Protein AF-A0A7V1QA90-F1 (afdb_monomer_lite)

Sequence (237 aa):
MRSNVFVWLMAIGILGGLVLPDLVFTQGAGRVYNPRLRRTYPTVNQALAESRNGDTLLIIGRVEGAVDLSLAPGGITLLGKANGGIPAVVSVEACPGSQAVIDARGRQGRVQIIGLNVEVPSGCYGILSGDNGRPLTVRNCRFVGRDRSALFSGIALVNEFGGPFLIQGNQVTNQLVSAAILIDGRNASSLQVIVRGNRVGSDVTAGIIVSDIPSGSSVVIERNVLEGGDLGRGAIG

Foldseek 3Di:
DPDDPVVVVVVCVVVVVPPPPPPPPPPPVAQKAWPVVRDGDLAQLVVQLVDAAQTEIEGEAEHEDAAEQLSHQAHYEYEWDYDPNHTREQEYDAQDPCQESYECQNHNAAYEYERYEYAAAASGEPYEHEPHQHEYAYELYEYEHNDLQHAYEYYEYALYAHYDYEAYQYEYDSHEDDENYEAHNQDQHAYHYEHENYEYDQRYPAYYEHYNGHPPHDYHYDHYHQPHYPPPHSDHD

Secondary structure (DSSP, 8-state):
---SHHHHHHHHHHHHSSS---------S-SEEETTTTEEESSHHHHHHT--TT-EEEEESEEES-EEGGGSSS-EEEEEE-BTTB--EEE-SS--TTSEEEE-TT-SS-EEEES-EEEE-TTEEEEEEES--S-EEEES-EEEESSTT--EEEEEEES--EEEEEEES-EEES--SS-SEEEE--SSS-EEEEEES-EE-TT-S-SEEEESPPTT-EEEEES-EE---TTT--SB-

pLDDT: mean 84.52, std 18.72, range [35.97, 98.81]

Radius of gyration: 21.16 Å; chains: 1; bounding box: 46×64×66 Å

Structure (mmCIF, N/CA/C/O backbone):
data_AF-A0A7V1QA90-F1
#
_entry.id   AF-A0A7V1QA90-F1
#
loop_
_atom_site.group_PDB
_atom_site.id
_atom_site.type_symbol
_atom_site.label_atom_id
_atom_site.label_alt_id
_atom_site.label_comp_id
_atom_site.label_asym_id
_atom_site.label_entity_id
_atom_site.label_seq_id
_atom_site.pdbx_PDB_ins_code
_atom_site.Cartn_x
_atom_site.Cartn_y
_atom_site.Cartn_z
_atom_site.occupancy
_atom_site.B_iso_or_equiv
_atom_site.auth_seq_id
_atom_site.auth_comp_id
_atom_site.auth_asym_id
_atom_site.auth_atom_id
_atom_site.pdbx_PDB_model_num
ATOM 1 N N . MET A 1 1 ? -20.464 -50.971 41.389 1.00 46.44 1 MET A N 1
ATOM 2 C CA . MET A 1 1 ? -21.096 -50.054 40.411 1.00 46.44 1 MET A CA 1
ATOM 3 C C . MET A 1 1 ? -20.907 -48.599 40.854 1.00 46.44 1 MET A C 1
ATOM 5 O O . MET A 1 1 ? -21.810 -47.998 41.410 1.00 46.44 1 MET A O 1
ATOM 9 N N . ARG A 1 2 ? -19.700 -48.045 40.693 1.00 46.94 2 ARG A N 1
ATOM 10 C CA . ARG A 1 2 ? -19.351 -46.643 41.007 1.00 46.94 2 ARG A CA 1
ATOM 11 C C . ARG A 1 2 ? -18.166 -46.254 40.118 1.00 46.94 2 ARG A C 1
ATOM 13 O O . ARG A 1 2 ? -17.035 -46.242 40.576 1.00 46.94 2 ARG A O 1
ATOM 20 N N . SER A 1 3 ? -18.392 -46.088 38.816 1.00 51.81 3 SER A N 1
ATOM 21 C CA . SER A 1 3 ? -17.299 -45.703 37.901 1.00 51.81 3 SER A CA 1
ATOM 22 C C . SER A 1 3 ? -17.742 -45.005 36.608 1.00 51.81 3 SER A C 1
ATOM 24 O O . SER A 1 3 ? -16.912 -44.741 35.759 1.00 51.81 3 SER A O 1
ATOM 26 N N . ASN A 1 4 ? -19.020 -44.637 36.444 1.00 50.12 4 ASN A N 1
ATOM 27 C CA . ASN A 1 4 ? -19.464 -43.969 35.205 1.00 50.12 4 ASN A CA 1
ATOM 28 C C . ASN A 1 4 ? -19.861 -42.498 35.383 1.00 50.12 4 ASN A C 1
ATOM 30 O O . ASN A 1 4 ? -19.998 -41.789 34.395 1.00 50.12 4 ASN A O 1
ATOM 34 N N . VAL A 1 5 ? -19.999 -42.002 36.617 1.00 51.81 5 VAL A N 1
ATOM 35 C CA . VAL A 1 5 ? -20.396 -40.600 36.861 1.00 51.81 5 VAL A CA 1
ATOM 36 C C . VAL A 1 5 ? -19.195 -39.647 36.770 1.00 51.81 5 VAL A C 1
ATOM 38 O O . VAL A 1 5 ? -19.323 -38.528 36.285 1.00 51.81 5 VAL A O 1
ATOM 41 N N . PHE A 1 6 ? -17.999 -40.105 37.155 1.00 45.59 6 PHE A N 1
ATOM 42 C CA . PHE A 1 6 ? -16.787 -39.274 37.148 1.00 45.59 6 PHE A CA 1
ATOM 43 C C . PHE A 1 6 ? -16.232 -39.016 35.736 1.00 45.59 6 PHE A C 1
ATOM 45 O O . PHE A 1 6 ? -15.691 -37.946 35.471 1.00 45.59 6 PHE A O 1
ATOM 52 N N . VAL A 1 7 ? -16.414 -39.963 34.809 1.00 54.22 7 VAL A N 1
ATOM 53 C CA . VAL A 1 7 ? -15.963 -39.821 33.412 1.00 54.22 7 VAL A CA 1
ATOM 54 C C . VAL A 1 7 ? -16.811 -38.793 32.651 1.00 54.22 7 VAL A C 1
ATOM 56 O O . VAL A 1 7 ? -16.274 -38.015 31.866 1.00 54.22 7 VAL A O 1
ATOM 59 N N . TRP A 1 8 ? -18.112 -38.706 32.946 1.00 42.03 8 TRP A N 1
ATOM 60 C CA . TRP A 1 8 ? -19.000 -37.711 32.333 1.00 42.03 8 TRP A CA 1
ATOM 61 C C . TRP A 1 8 ? -18.756 -36.282 32.840 1.00 42.03 8 TRP A C 1
ATOM 63 O O . TRP A 1 8 ? -18.820 -35.340 32.053 1.00 42.03 8 TRP A O 1
ATOM 73 N N . LEU A 1 9 ? -18.394 -36.103 34.116 1.00 45.19 9 LEU A N 1
ATOM 74 C CA . LEU A 1 9 ? -18.034 -34.785 34.662 1.00 45.19 9 LEU A CA 1
ATOM 75 C C . LEU A 1 9 ? -16.708 -34.249 34.092 1.00 45.19 9 LEU A C 1
ATOM 77 O O . LEU A 1 9 ? -16.594 -33.051 33.840 1.00 45.19 9 LEU A O 1
ATOM 81 N N . MET A 1 10 ? -15.740 -35.126 33.803 1.00 48.91 10 MET A N 1
ATOM 82 C CA . MET A 1 10 ? -14.493 -34.743 33.126 1.00 48.91 10 MET A CA 1
ATOM 83 C C . MET A 1 10 ? -14.710 -34.408 31.642 1.00 48.91 10 MET A C 1
ATOM 85 O O . MET A 1 10 ? -14.113 -33.459 31.143 1.00 48.91 10 MET A O 1
ATOM 89 N N . ALA A 1 11 ? -15.600 -35.118 30.940 1.00 49.09 11 ALA A N 1
ATOM 90 C CA . ALA A 1 11 ? -15.913 -34.824 29.539 1.00 49.09 11 ALA A CA 1
ATOM 91 C C . ALA A 1 11 ? -16.599 -33.454 29.362 1.00 49.09 11 ALA A C 1
ATOM 93 O O . ALA A 1 11 ? -16.284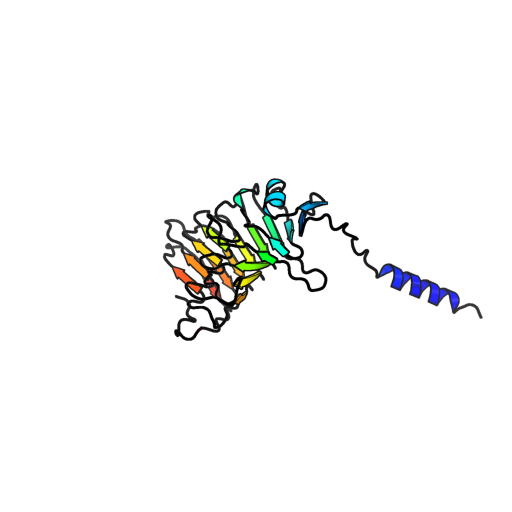 -32.727 28.422 1.00 49.09 11 ALA A O 1
ATOM 94 N N . ILE A 1 12 ? -17.469 -33.057 30.298 1.00 51.22 12 ILE A N 1
ATOM 95 C CA . ILE A 1 12 ? -18.114 -31.733 30.285 1.00 51.22 12 ILE A CA 1
ATOM 96 C C . ILE A 1 12 ? -17.123 -30.631 30.699 1.00 51.22 12 ILE A C 1
ATOM 98 O O . ILE A 1 12 ? -17.131 -29.554 30.109 1.00 51.22 12 ILE A O 1
ATOM 102 N N . GLY A 1 13 ? -16.214 -30.904 31.644 1.00 43.91 13 GLY A N 1
ATOM 103 C CA . GLY A 1 13 ? -15.155 -29.963 32.032 1.00 43.91 13 GLY A CA 1
ATOM 104 C C . GLY A 1 13 ? -14.116 -29.709 30.930 1.00 43.91 13 GLY A C 1
ATOM 105 O O . GLY A 1 13 ? -13.637 -28.588 30.784 1.00 43.91 13 GLY A O 1
ATOM 106 N N . ILE A 1 14 ? -13.811 -30.721 30.110 1.00 48.12 14 ILE A N 1
ATOM 107 C CA . ILE A 1 14 ? -12.850 -30.609 29.002 1.00 48.12 14 ILE A CA 1
ATOM 108 C C . ILE A 1 14 ? -13.499 -29.991 27.751 1.00 48.12 14 ILE A C 1
ATOM 110 O O . ILE A 1 14 ? -12.850 -29.186 27.088 1.00 48.12 14 ILE A O 1
ATOM 114 N N . LEU A 1 15 ? -14.783 -30.258 27.460 1.00 40.12 15 LEU A N 1
ATOM 115 C CA . LEU A 1 15 ? -15.508 -29.531 26.403 1.00 40.12 15 LEU A CA 1
ATOM 116 C C . LEU A 1 15 ? -15.859 -28.085 26.796 1.00 40.12 15 LEU A C 1
ATOM 118 O O . LEU A 1 15 ? -15.896 -27.219 25.926 1.00 40.12 15 LEU A O 1
ATOM 122 N N . GLY A 1 16 ? -16.064 -27.797 28.085 1.00 40.81 16 GLY A N 1
ATOM 123 C CA . GLY A 1 16 ? -16.274 -26.435 28.590 1.00 40.81 16 GLY A CA 1
ATOM 124 C C . GLY A 1 16 ? -14.997 -25.587 28.654 1.00 40.81 16 GLY A C 1
ATOM 125 O O . GLY A 1 16 ? -15.077 -24.366 28.573 1.00 40.81 16 GLY A O 1
ATOM 126 N N . GLY A 1 17 ? -13.821 -26.219 28.757 1.00 35.97 17 GLY A N 1
ATOM 127 C CA . GLY A 1 17 ? -12.511 -25.549 28.758 1.00 35.97 17 GLY A CA 1
ATOM 128 C C . GLY A 1 17 ? -11.895 -25.328 27.371 1.00 35.97 17 GLY A C 1
ATOM 129 O O . GLY A 1 17 ? -10.872 -24.657 27.259 1.00 35.97 17 GLY A O 1
ATOM 130 N N . LEU A 1 18 ? -12.508 -25.884 26.319 1.00 36.16 18 LEU A N 1
ATOM 131 C CA . LEU A 1 18 ? -12.095 -25.723 24.917 1.00 36.16 18 LEU A CA 1
ATOM 132 C C . LEU A 1 18 ? -12.944 -24.710 24.146 1.00 36.16 18 LEU A C 1
ATOM 134 O O . LEU A 1 18 ? -12.707 -24.469 22.964 1.00 36.16 18 LEU A O 1
ATOM 138 N N . VAL A 1 19 ? -13.877 -24.055 24.832 1.00 44.28 19 VAL A N 1
ATOM 139 C CA . VAL A 1 19 ? -14.318 -22.727 24.437 1.00 44.28 19 VAL A CA 1
ATOM 140 C C . VAL A 1 19 ? -13.242 -21.798 24.985 1.00 44.28 19 VAL A C 1
ATOM 142 O O . VAL A 1 19 ? -13.305 -21.351 26.130 1.00 44.28 19 VAL A O 1
ATOM 145 N N . LEU A 1 20 ? -12.207 -21.537 24.169 1.00 41.22 20 LEU A N 1
ATOM 146 C CA . LEU A 1 20 ? -11.510 -20.248 24.232 1.00 41.22 20 LEU A CA 1
ATOM 147 C C . LEU A 1 20 ? -12.588 -19.220 24.566 1.00 41.22 20 LEU A C 1
ATOM 149 O O . LEU A 1 20 ? -13.620 -19.269 23.891 1.00 41.22 20 LEU A O 1
ATOM 153 N N . PRO A 1 21 ? -12.426 -18.339 25.569 1.00 41.50 21 PRO A N 1
ATOM 154 C CA . PRO A 1 21 ? -13.313 -17.205 25.620 1.00 41.50 21 PRO A CA 1
ATOM 155 C C . PRO A 1 21 ? -13.143 -16.577 24.246 1.00 41.50 21 PRO A C 1
ATOM 157 O O . PRO A 1 21 ? -12.080 -16.034 23.929 1.00 41.50 21 PRO A O 1
ATOM 160 N N . ASP A 1 22 ? -14.167 -16.723 23.401 1.00 43.22 22 ASP A N 1
ATOM 161 C CA . ASP A 1 22 ? -14.497 -15.707 22.440 1.00 43.22 22 ASP A CA 1
ATOM 162 C C . ASP A 1 22 ? -14.331 -14.462 23.276 1.00 43.22 22 ASP A C 1
ATOM 164 O O . ASP A 1 22 ? -15.042 -14.261 24.267 1.00 43.22 22 ASP A O 1
ATOM 168 N N . LEU A 1 23 ? -13.248 -13.729 23.011 1.00 39.44 23 LEU A N 1
ATOM 169 C CA . LEU A 1 23 ? -13.141 -12.380 23.487 1.00 39.44 23 LEU A CA 1
ATOM 170 C C . LEU A 1 23 ? -14.425 -11.793 22.927 1.00 39.44 23 LEU A C 1
ATOM 172 O O . LEU A 1 23 ? -14.516 -11.532 21.726 1.00 39.44 23 LEU A O 1
ATOM 176 N N . VAL A 1 24 ? -15.443 -11.707 23.781 1.00 42.09 24 VAL A N 1
ATOM 177 C CA . VAL A 1 24 ? -16.668 -10.985 23.529 1.00 42.09 24 VAL A CA 1
ATOM 178 C C . VAL A 1 24 ? -16.177 -9.555 23.536 1.00 42.09 24 VAL A C 1
ATOM 180 O O . VAL A 1 24 ? -16.219 -8.839 24.533 1.00 42.09 24 VAL A O 1
ATOM 183 N N . PHE A 1 25 ? -15.558 -9.186 22.417 1.00 47.34 25 PHE A N 1
ATOM 184 C CA . PHE A 1 25 ? -15.363 -7.826 22.028 1.00 47.34 25 PHE A CA 1
ATOM 185 C C . PHE A 1 25 ? -16.781 -7.300 22.043 1.00 47.34 25 PHE A C 1
ATOM 187 O O . PHE A 1 25 ? -17.599 -7.643 21.188 1.00 47.34 25 PHE A O 1
ATOM 194 N N . THR A 1 26 ? -17.079 -6.467 23.031 1.00 40.56 26 THR A N 1
ATOM 195 C CA . THR A 1 26 ? -17.972 -5.362 22.767 1.00 40.56 26 THR A CA 1
ATOM 196 C C . THR A 1 26 ? -17.414 -4.743 21.490 1.00 40.56 26 THR A C 1
ATOM 198 O O . THR A 1 26 ? -16.344 -4.131 21.490 1.00 40.56 26 THR A O 1
ATOM 201 N N . GLN A 1 27 ? -18.041 -5.056 20.351 1.00 45.03 27 GLN A N 1
ATOM 202 C CA . GLN A 1 27 ? -17.796 -4.360 19.104 1.00 45.03 27 GLN A CA 1
ATOM 203 C C . GLN A 1 27 ? -18.222 -2.927 19.402 1.00 45.03 27 GLN A C 1
ATOM 205 O O . GLN A 1 27 ? -19.359 -2.538 19.156 1.00 45.03 27 GLN A O 1
ATOM 210 N N . GLY A 1 28 ? -17.332 -2.137 20.012 1.00 49.72 28 GLY A N 1
ATOM 211 C CA . GLY A 1 28 ? -17.436 -0.698 19.903 1.00 49.72 28 GLY A CA 1
ATOM 212 C C . GLY A 1 28 ? -17.569 -0.414 18.413 1.00 49.72 28 GLY A C 1
ATOM 213 O O . GLY A 1 28 ? -16.975 -1.130 17.610 1.00 49.72 28 GLY A O 1
ATOM 214 N N . ALA A 1 29 ? -18.369 0.579 18.041 1.00 56.56 29 ALA A N 1
ATOM 215 C CA . ALA A 1 29 ? -18.727 0.860 16.649 1.00 56.56 29 ALA A CA 1
ATOM 216 C C . ALA A 1 29 ? -17.521 0.952 15.679 1.00 56.56 29 ALA A C 1
ATOM 218 O O . ALA A 1 29 ? -17.687 0.888 14.464 1.00 56.56 29 ALA A O 1
ATOM 219 N N . GLY A 1 30 ? -16.304 1.087 16.214 1.00 62.47 30 GLY A N 1
ATOM 220 C CA . GLY A 1 30 ? -15.054 1.044 15.483 1.00 62.47 30 GLY A CA 1
ATOM 221 C C . GLY A 1 30 ? -14.660 -0.317 14.898 1.00 62.47 30 GLY A C 1
ATOM 222 O O . GLY A 1 30 ? -14.728 -1.363 15.538 1.00 62.47 30 GLY A O 1
ATOM 223 N N . ARG A 1 31 ? -14.155 -0.264 13.666 1.00 89.44 31 ARG A N 1
ATOM 224 C CA . ARG A 1 31 ? -13.642 -1.396 12.877 1.00 89.44 31 ARG A CA 1
ATOM 225 C C . ARG A 1 31 ? -12.113 -1.513 12.932 1.00 89.44 31 ARG A C 1
ATOM 227 O O . ARG A 1 31 ? -11.541 -2.447 12.376 1.00 89.44 31 ARG A O 1
ATOM 234 N N . VAL A 1 32 ? -11.455 -0.582 13.624 1.00 95.75 32 VAL A N 1
ATOM 235 C CA . VAL A 1 32 ? -10.007 -0.570 13.850 1.00 95.75 32 VAL A CA 1
ATOM 236 C C . VAL A 1 32 ? -9.740 -0.677 15.343 1.00 95.75 32 VAL A C 1
ATOM 238 O O . VAL A 1 32 ? -10.200 0.160 16.107 1.00 95.75 32 VAL A O 1
ATOM 241 N N . TYR A 1 33 ? -9.003 -1.689 15.781 1.00 95.31 33 TYR A N 1
ATOM 242 C CA . TYR A 1 33 ? -8.693 -1.924 17.189 1.00 95.31 33 TYR A CA 1
ATOM 243 C C . TYR A 1 33 ? -7.203 -1.731 17.461 1.00 95.31 33 TYR A C 1
ATOM 245 O O . TYR A 1 33 ? -6.371 -2.348 16.801 1.00 95.31 33 TYR A O 1
ATOM 253 N N . ASN A 1 34 ? -6.864 -0.919 18.463 1.00 96.12 34 ASN A N 1
ATOM 254 C CA . ASN A 1 34 ? -5.508 -0.828 19.001 1.00 96.12 34 ASN A CA 1
ATOM 255 C C . ASN A 1 34 ? -5.420 -1.695 20.278 1.00 96.12 34 ASN A C 1
ATOM 257 O O . ASN A 1 34 ? -5.985 -1.305 21.306 1.00 96.12 34 ASN A O 1
ATOM 261 N N . PRO A 1 35 ? -4.710 -2.843 20.269 1.00 95.50 35 PRO A N 1
ATOM 262 C CA . PRO A 1 35 ? -4.585 -3.725 21.429 1.00 95.50 35 PRO A CA 1
ATOM 263 C C . PRO A 1 35 ? -3.887 -3.091 22.629 1.00 95.50 35 PRO A C 1
ATOM 265 O O . PRO A 1 35 ? -4.245 -3.397 23.765 1.00 95.50 35 PRO A O 1
ATOM 268 N N . ARG A 1 36 ? -2.924 -2.186 22.404 1.00 95.44 36 ARG A N 1
ATOM 269 C CA . ARG A 1 36 ? -2.226 -1.492 23.494 1.00 95.44 36 ARG A CA 1
ATOM 270 C C . ARG A 1 36 ? -3.194 -0.607 24.273 1.00 95.44 36 ARG A C 1
ATOM 272 O O . ARG A 1 36 ? -3.174 -0.609 25.500 1.00 95.44 36 ARG A O 1
ATOM 279 N N . LEU A 1 37 ? -4.036 0.139 23.561 1.00 95.31 37 LEU A N 1
ATOM 280 C CA . LEU A 1 37 ? -5.043 1.022 24.160 1.00 95.31 37 LEU A CA 1
ATOM 281 C C . LEU A 1 37 ? -6.330 0.294 24.548 1.00 95.31 37 LEU A C 1
ATOM 283 O O . LEU A 1 37 ? -7.159 0.861 25.252 1.00 95.31 37 LEU A O 1
ATOM 287 N N . ARG A 1 38 ? -6.509 -0.946 24.075 1.00 94.75 38 ARG A N 1
ATOM 288 C CA . ARG A 1 38 ? -7.750 -1.723 24.187 1.00 94.75 38 ARG A CA 1
ATOM 289 C C . ARG A 1 38 ? -8.970 -0.935 23.698 1.00 94.75 38 ARG A C 1
ATOM 291 O O . ARG A 1 38 ? -10.056 -1.057 24.255 1.00 94.75 38 ARG A O 1
ATOM 298 N N . ARG A 1 39 ? -8.783 -0.135 22.646 1.00 93.81 39 ARG A N 1
ATOM 299 C CA . ARG A 1 39 ? -9.785 0.801 22.127 1.00 93.81 39 ARG A CA 1
ATOM 300 C C . ARG A 1 39 ? -10.077 0.533 20.658 1.00 93.81 39 ARG A C 1
ATOM 302 O O . ARG A 1 39 ? -9.169 0.195 19.895 1.00 93.81 39 ARG A O 1
ATOM 309 N N . THR A 1 40 ? -11.344 0.682 20.278 1.00 94.19 40 THR A N 1
ATOM 310 C CA . THR A 1 40 ? -11.791 0.644 18.884 1.00 94.19 40 THR A CA 1
ATOM 311 C C . THR A 1 40 ? -12.026 2.050 18.338 1.00 94.19 40 THR A C 1
ATOM 313 O O . THR A 1 40 ? -12.449 2.954 19.059 1.00 94.19 40 THR A O 1
ATOM 316 N N . TYR A 1 41 ? -11.758 2.216 17.046 1.00 95.12 41 TYR A N 1
ATOM 317 C CA . TYR A 1 41 ? -11.857 3.464 16.301 1.00 95.12 41 TYR A CA 1
ATOM 318 C C . TYR A 1 41 ? -12.659 3.245 15.015 1.00 95.12 41 TYR A C 1
ATOM 320 O O . TYR A 1 41 ? -12.534 2.186 14.387 1.00 95.12 41 TYR A O 1
ATOM 328 N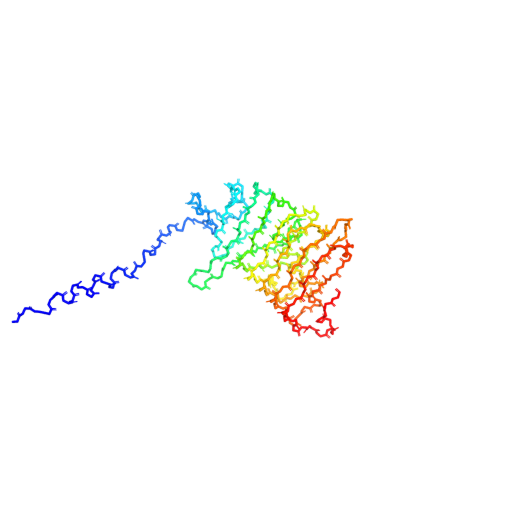 N . PRO A 1 42 ? -13.483 4.221 14.602 1.00 92.38 42 PRO A N 1
ATOM 329 C CA . PRO A 1 42 ? -14.235 4.156 13.352 1.00 92.38 42 PRO A CA 1
ATOM 330 C C . PRO A 1 42 ? -13.328 4.188 12.117 1.00 92.38 42 PRO A C 1
ATOM 332 O O . PRO A 1 42 ? -13.670 3.569 11.116 1.00 92.38 42 PRO A O 1
ATOM 335 N N . THR A 1 43 ? -12.169 4.853 12.185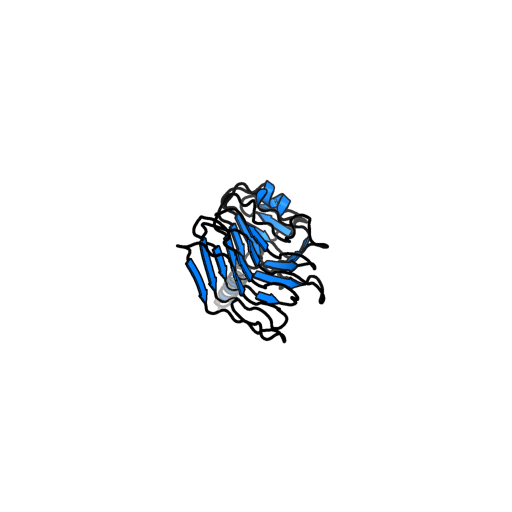 1.00 95.19 43 THR A N 1
ATOM 336 C CA . THR A 1 43 ? -11.230 4.978 11.060 1.00 95.19 43 THR A CA 1
ATOM 337 C C . THR A 1 43 ? -9.799 4.645 11.468 1.00 95.19 43 THR A C 1
ATOM 339 O O . THR A 1 43 ? -9.439 4.698 12.648 1.00 95.19 43 THR A O 1
ATOM 342 N N . VAL A 1 44 ? -8.958 4.330 10.477 1.00 97.31 44 VAL A N 1
ATOM 343 C CA . VAL A 1 44 ? -7.528 4.070 10.707 1.00 97.31 44 VAL A CA 1
ATOM 344 C C . VAL A 1 44 ? -6.819 5.339 11.183 1.00 97.31 44 VAL A C 1
ATOM 346 O O . VAL A 1 44 ? -6.045 5.272 12.128 1.00 97.31 44 VAL A O 1
ATOM 349 N N . ASN A 1 45 ? -7.135 6.507 10.618 1.00 97.62 45 ASN A N 1
ATOM 350 C CA . ASN A 1 45 ? -6.472 7.771 10.967 1.00 97.62 45 ASN A CA 1
ATOM 351 C C . ASN A 1 45 ? -6.698 8.191 12.423 1.00 97.62 45 ASN A C 1
ATOM 353 O O . ASN A 1 45 ? -5.762 8.645 13.076 1.00 97.62 45 ASN A O 1
ATOM 357 N N . GLN A 1 46 ? -7.905 7.984 12.964 1.00 96.75 46 GLN A N 1
ATOM 358 C CA . GLN A 1 46 ? -8.156 8.236 14.388 1.00 96.75 46 GLN A CA 1
ATOM 359 C C . GLN A 1 46 ? -7.327 7.304 15.280 1.00 96.75 46 GLN A C 1
ATOM 361 O O . GLN A 1 46 ? -6.776 7.742 16.286 1.00 96.75 46 GLN A O 1
ATOM 366 N N . ALA A 1 47 ? -7.188 6.034 14.889 1.00 97.12 47 ALA A N 1
ATOM 367 C CA . ALA A 1 47 ? -6.337 5.095 15.607 1.00 97.12 47 ALA A CA 1
ATOM 368 C C . ALA A 1 47 ? -4.846 5.467 15.502 1.00 97.12 47 ALA A C 1
ATOM 370 O O . ALA A 1 47 ? -4.122 5.365 16.492 1.00 97.12 47 ALA A O 1
ATOM 371 N N . LEU A 1 48 ? -4.381 5.916 14.329 1.00 97.75 48 LEU A N 1
ATOM 372 C CA . LEU A 1 48 ? -2.995 6.341 14.101 1.00 97.75 48 LEU A CA 1
ATOM 373 C C . LEU A 1 48 ? -2.624 7.556 14.956 1.00 97.75 48 LEU A C 1
ATOM 375 O O . LEU A 1 48 ? -1.564 7.539 15.576 1.00 97.75 48 LEU A O 1
ATOM 379 N N . ALA A 1 49 ? -3.513 8.546 15.062 1.00 96.81 49 ALA A N 1
ATOM 380 C CA . ALA A 1 49 ? -3.287 9.753 15.859 1.00 96.81 49 ALA A CA 1
ATOM 381 C C . ALA A 1 49 ? -3.084 9.470 17.363 1.00 96.81 49 ALA A C 1
ATOM 383 O O . ALA A 1 49 ? -2.408 10.228 18.053 1.00 96.81 49 ALA A O 1
ATOM 384 N N . GLU A 1 50 ? -3.646 8.373 17.882 1.00 96.56 50 GLU A N 1
ATOM 385 C CA . GLU A 1 50 ? -3.462 7.936 19.277 1.00 96.56 50 GLU A CA 1
ATOM 386 C C . GLU A 1 50 ? -2.386 6.843 19.439 1.00 96.56 50 GLU A C 1
ATOM 388 O O . GLU A 1 50 ? -2.094 6.388 20.555 1.00 96.56 50 GLU A O 1
ATOM 393 N N . SER A 1 51 ? -1.801 6.388 18.330 1.00 96.81 51 SER A N 1
ATOM 394 C CA . SER A 1 51 ? -0.813 5.315 18.330 1.00 96.81 51 SER A CA 1
ATOM 395 C C . SER A 1 51 ? 0.551 5.788 18.822 1.00 96.81 51 SER A C 1
ATOM 397 O O . SER A 1 51 ? 0.877 6.972 18.841 1.00 96.81 51 SER A O 1
ATOM 399 N N . ARG A 1 52 ? 1.371 4.824 19.232 1.00 95.94 52 ARG A N 1
ATOM 400 C CA . ARG A 1 52 ? 2.779 5.010 19.587 1.00 95.94 52 ARG A CA 1
ATOM 401 C C . ARG A 1 52 ? 3.670 4.142 18.708 1.00 95.94 52 ARG A C 1
ATOM 403 O O . ARG A 1 52 ? 3.201 3.209 18.062 1.00 95.94 52 ARG A O 1
ATOM 410 N N . ASN A 1 53 ? 4.966 4.439 18.726 1.00 96.12 53 ASN A N 1
ATOM 411 C CA . ASN A 1 53 ? 5.963 3.621 18.052 1.00 96.12 53 ASN A CA 1
ATOM 412 C C . ASN A 1 53 ? 5.903 2.161 18.532 1.00 96.12 53 ASN A C 1
ATOM 414 O O . ASN A 1 53 ? 5.963 1.893 19.730 1.00 96.12 53 ASN A O 1
ATOM 418 N N . GLY A 1 54 ? 5.770 1.240 17.583 1.00 94.56 54 GLY A N 1
ATOM 419 C CA . GLY A 1 54 ? 5.590 -0.194 17.785 1.00 94.56 54 GLY A CA 1
ATOM 420 C C . GLY A 1 54 ? 4.131 -0.661 17.810 1.00 94.56 54 GLY A C 1
ATOM 421 O O . GLY A 1 54 ? 3.900 -1.871 17.859 1.00 94.56 54 GLY A O 1
ATOM 422 N N . ASP A 1 55 ? 3.147 0.245 17.764 1.00 97.44 55 ASP A N 1
ATOM 423 C CA . ASP A 1 55 ? 1.739 -0.144 17.848 1.00 97.44 55 ASP A CA 1
ATOM 424 C C . ASP A 1 55 ? 1.296 -0.976 16.634 1.00 97.44 55 ASP A C 1
ATOM 426 O O . ASP A 1 55 ? 1.712 -0.783 15.486 1.00 97.44 55 ASP A O 1
ATOM 430 N N . THR A 1 56 ? 0.397 -1.918 16.912 1.00 98.12 56 THR A N 1
ATOM 431 C CA . THR A 1 56 ? -0.306 -2.705 15.898 1.00 98.12 56 THR A CA 1
ATOM 432 C C . THR A 1 56 ? -1.778 -2.323 15.899 1.00 98.12 56 THR A C 1
ATOM 434 O O . THR A 1 56 ? -2.411 -2.320 16.950 1.00 98.12 56 THR A O 1
ATOM 437 N N . LEU A 1 57 ? -2.336 -2.038 14.729 1.00 97.94 57 LEU A N 1
ATOM 438 C CA . LEU A 1 57 ? -3.751 -1.756 14.530 1.00 97.94 57 LEU A CA 1
ATOM 439 C C . LEU A 1 57 ? -4.403 -2.944 13.828 1.00 97.94 57 LEU A C 1
ATOM 441 O O . LEU A 1 57 ? -4.027 -3.293 12.709 1.00 97.94 57 LEU A O 1
ATOM 445 N N . LEU A 1 58 ? -5.375 -3.569 14.490 1.00 97.25 58 LEU A N 1
ATOM 446 C CA . LEU A 1 58 ? -6.167 -4.655 13.922 1.00 97.25 58 LEU A CA 1
ATOM 447 C C . LEU A 1 58 ? -7.343 -4.061 13.152 1.00 97.25 58 LEU A C 1
ATOM 449 O O . LEU A 1 58 ? -8.218 -3.437 13.746 1.00 97.25 58 LEU A O 1
ATOM 453 N N . ILE A 1 59 ? -7.376 -4.273 11.844 1.00 96.75 59 ILE A N 1
ATOM 454 C CA . ILE A 1 59 ? -8.477 -3.845 10.980 1.00 96.75 59 ILE A CA 1
ATOM 455 C C . ILE A 1 59 ? -9.405 -5.041 10.791 1.00 96.75 59 ILE A C 1
ATOM 457 O O . ILE A 1 59 ? -8.967 -6.110 10.364 1.00 96.75 59 ILE A O 1
ATOM 461 N N . ILE A 1 60 ? -10.675 -4.874 11.153 1.00 93.12 60 ILE A N 1
ATOM 462 C CA . ILE A 1 60 ? -11.677 -5.938 11.189 1.00 93.12 60 ILE A CA 1
ATOM 463 C C . ILE A 1 60 ? -12.878 -5.498 10.358 1.00 93.12 60 ILE A C 1
ATOM 465 O O . ILE A 1 60 ? -13.546 -4.521 10.690 1.00 93.12 60 ILE A O 1
ATOM 469 N N . GLY A 1 61 ? -13.197 -6.251 9.307 1.00 92.25 61 GLY A N 1
ATOM 470 C CA . GLY A 1 61 ? -14.257 -5.879 8.371 1.00 92.25 61 GLY A CA 1
ATOM 471 C C . GLY A 1 61 ? -13.887 -4.662 7.522 1.00 92.25 61 GLY A C 1
ATOM 472 O O . GLY A 1 61 ? -12.713 -4.410 7.261 1.00 92.25 61 GLY A O 1
ATOM 473 N N . ARG A 1 62 ? -14.900 -3.921 7.069 1.00 94.12 62 ARG A N 1
ATOM 474 C CA . ARG A 1 62 ? -14.737 -2.786 6.155 1.00 94.12 62 ARG A CA 1
ATOM 475 C C . ARG A 1 62 ? -14.525 -1.470 6.901 1.00 94.12 62 ARG A C 1
ATOM 477 O O . ARG A 1 62 ? -15.301 -1.144 7.798 1.00 94.12 62 ARG A O 1
ATOM 484 N N . VAL A 1 63 ? -13.513 -0.714 6.489 1.00 95.31 63 VAL A N 1
ATOM 485 C CA . VAL A 1 63 ? -13.194 0.634 6.964 1.00 95.31 63 VAL A CA 1
ATOM 486 C C . VAL A 1 63 ? -13.175 1.575 5.768 1.00 95.31 63 VAL A C 1
ATOM 488 O O . VAL A 1 63 ? -12.358 1.411 4.864 1.00 95.31 63 VAL A O 1
ATOM 491 N N . GLU A 1 64 ? -14.066 2.562 5.775 1.00 94.38 64 GLU A N 1
ATOM 492 C CA . GLU A 1 64 ? -14.064 3.625 4.771 1.00 94.38 64 GLU A CA 1
ATOM 493 C C . GLU A 1 64 ? -13.146 4.770 5.220 1.00 94.38 64 GLU A C 1
ATOM 495 O O . GLU A 1 64 ? -13.172 5.190 6.382 1.00 94.38 64 GLU A O 1
ATOM 500 N N . GLY A 1 65 ? -12.357 5.291 4.285 1.00 94.56 65 GLY A N 1
ATOM 501 C CA . GLY A 1 65 ? -11.493 6.450 4.482 1.00 94.56 65 GLY A CA 1
ATOM 502 C C . GLY A 1 65 ? -10.035 6.185 4.114 1.00 94.56 65 GLY A C 1
ATOM 503 O O . GLY A 1 65 ? -9.504 5.096 4.332 1.00 94.56 65 GLY A O 1
ATOM 504 N N . ALA A 1 66 ? -9.386 7.213 3.561 1.00 96.69 66 ALA A N 1
ATOM 505 C CA . ALA A 1 66 ? -7.977 7.156 3.196 1.00 96.69 66 ALA A CA 1
ATOM 506 C C . ALA A 1 66 ? -7.105 7.057 4.452 1.00 96.69 66 ALA A C 1
ATOM 508 O O . ALA A 1 66 ? -7.420 7.659 5.482 1.00 96.69 66 ALA A O 1
ATOM 509 N N . VAL A 1 67 ? -5.999 6.329 4.354 1.00 98.19 67 VAL A N 1
ATOM 510 C CA . VAL A 1 67 ? -5.048 6.134 5.449 1.00 98.19 67 VAL A CA 1
ATOM 511 C C . VAL A 1 67 ? -3.851 7.052 5.259 1.00 98.19 67 VAL A C 1
ATOM 513 O O . VAL A 1 67 ? -3.186 6.977 4.231 1.00 98.19 67 VAL A O 1
ATOM 516 N N . ASP A 1 68 ? -3.553 7.875 6.260 1.00 97.81 68 ASP A N 1
ATOM 517 C CA . ASP A 1 68 ? -2.387 8.761 6.273 1.00 97.81 68 ASP A CA 1
ATOM 518 C C . ASP A 1 68 ? -1.404 8.330 7.368 1.00 97.81 68 ASP A C 1
ATOM 520 O O . ASP A 1 68 ? -1.632 8.531 8.563 1.00 97.81 68 ASP A O 1
ATOM 524 N N . LEU A 1 69 ? -0.287 7.727 6.955 1.00 97.31 69 LEU A N 1
ATOM 525 C CA . LEU A 1 69 ? 0.740 7.230 7.872 1.00 97.31 69 LEU A CA 1
ATOM 526 C C . LEU A 1 69 ? 1.625 8.338 8.462 1.00 97.31 69 LEU A C 1
ATOM 528 O O . LEU A 1 69 ? 2.457 8.032 9.320 1.00 97.31 69 LEU A O 1
ATOM 532 N N . SER A 1 70 ? 1.448 9.601 8.056 1.00 96.06 70 SER A N 1
ATOM 533 C CA . SER A 1 70 ? 2.091 10.752 8.703 1.00 96.06 70 SER A CA 1
ATOM 534 C C . SER A 1 70 ? 1.566 11.007 10.118 1.00 96.06 70 SER A C 1
ATOM 536 O O . SER A 1 70 ? 2.297 11.528 10.963 1.00 96.06 70 SER A O 1
ATOM 538 N N . LEU A 1 71 ? 0.328 10.571 10.392 1.00 96.50 71 LEU A N 1
ATOM 539 C CA . LEU A 1 71 ? -0.356 10.745 11.675 1.00 96.50 71 LEU A CA 1
ATOM 540 C C . LEU A 1 71 ? 0.233 9.893 12.800 1.00 96.50 71 LEU A C 1
ATOM 542 O O . LEU A 1 71 ? -0.013 10.172 13.971 1.00 96.50 71 LEU A O 1
ATOM 546 N N . ALA A 1 72 ? 0.984 8.843 12.465 1.00 93.50 72 ALA A N 1
ATOM 547 C CA . ALA A 1 72 ? 1.621 8.006 13.464 1.00 93.50 72 ALA A CA 1
ATOM 548 C C . ALA A 1 72 ? 3.022 8.523 13.824 1.00 93.50 72 ALA A C 1
ATOM 550 O O . ALA A 1 72 ? 3.815 8.813 12.925 1.00 93.50 72 ALA A O 1
ATOM 551 N N . PRO A 1 73 ? 3.404 8.502 15.115 1.00 86.81 73 PRO A N 1
ATOM 552 C CA . PRO A 1 73 ? 4.717 8.967 15.580 1.00 86.81 73 PRO A CA 1
ATOM 553 C C . PRO A 1 73 ? 5.893 8.048 15.182 1.00 86.81 73 PRO A C 1
ATOM 555 O O . PRO A 1 73 ? 7.023 8.252 15.617 1.00 86.81 73 PRO A O 1
ATOM 558 N N . GLY A 1 74 ? 5.640 7.008 14.383 1.00 87.25 74 GLY A N 1
ATOM 559 C CA . GLY A 1 74 ? 6.632 6.074 13.846 1.00 87.25 74 GLY A CA 1
ATOM 560 C C . GLY A 1 74 ? 6.264 4.621 14.119 1.00 87.25 74 GLY A C 1
ATOM 561 O O . GLY A 1 74 ? 5.384 4.357 14.924 1.00 87.25 74 GLY A O 1
ATOM 562 N N . GLY A 1 75 ? 6.915 3.685 13.421 1.00 89.75 75 GLY A N 1
ATOM 563 C CA . GLY A 1 75 ? 6.844 2.245 13.704 1.00 89.75 75 GLY A CA 1
ATOM 564 C C . GLY A 1 75 ? 5.433 1.673 13.855 1.00 89.75 75 GLY A C 1
ATOM 565 O O . GLY A 1 75 ? 5.023 1.408 14.975 1.00 89.75 75 GLY A O 1
ATOM 566 N N . ILE A 1 76 ? 4.691 1.449 12.771 1.00 97.38 76 ILE A N 1
ATOM 567 C CA . ILE A 1 76 ? 3.302 0.958 12.855 1.00 97.38 76 ILE A CA 1
ATOM 568 C C . ILE A 1 76 ? 3.120 -0.340 12.086 1.00 97.38 76 ILE A C 1
ATOM 570 O O . ILE A 1 76 ? 3.678 -0.524 11.005 1.00 97.38 76 ILE A O 1
ATOM 574 N N . THR A 1 77 ? 2.284 -1.226 12.624 1.00 98.56 77 THR A N 1
ATOM 575 C CA . THR A 1 77 ? 1.766 -2.386 11.893 1.00 98.56 77 THR A CA 1
ATOM 576 C C . THR A 1 77 ? 0.259 -2.263 11.693 1.00 98.56 77 THR A C 1
ATOM 578 O O . THR A 1 77 ? -0.497 -2.296 12.656 1.00 98.56 77 THR A O 1
ATOM 581 N N . LEU A 1 78 ? -0.197 -2.168 10.447 1.00 98.56 78 LEU A N 1
ATOM 582 C CA . LEU A 1 78 ? -1.595 -2.367 10.074 1.00 98.56 78 LEU A CA 1
ATOM 583 C C . LEU A 1 78 ? -1.802 -3.852 9.765 1.00 98.56 78 LEU A C 1
ATOM 585 O O . LEU A 1 78 ? -1.165 -4.388 8.857 1.00 98.56 78 LEU A O 1
ATOM 589 N N . LEU A 1 79 ? -2.670 -4.520 10.522 1.00 98.25 79 LEU A N 1
ATOM 590 C CA . LEU A 1 79 ? -2.932 -5.951 10.393 1.00 98.25 79 LEU A CA 1
ATOM 591 C C . LEU A 1 79 ? -4.410 -6.202 10.096 1.00 98.25 79 LEU A C 1
ATOM 593 O O . LEU A 1 79 ? -5.273 -5.999 10.949 1.00 98.25 79 LEU A O 1
ATOM 597 N N . GLY A 1 80 ? -4.699 -6.692 8.895 1.00 96.44 80 GLY A N 1
ATOM 598 C CA . GLY A 1 80 ? -6.016 -7.186 8.530 1.00 96.44 80 GLY A CA 1
ATOM 599 C C . GLY A 1 80 ? -6.330 -8.495 9.239 1.00 96.44 80 GLY A C 1
ATOM 600 O O . GLY A 1 80 ? -5.564 -9.457 9.160 1.00 96.44 80 GLY A O 1
ATOM 601 N N . LYS A 1 81 ? -7.469 -8.541 9.932 1.00 90.62 81 LYS A N 1
ATOM 602 C CA . LYS A 1 81 ? -7.967 -9.738 10.606 1.00 90.62 81 LYS A CA 1
ATOM 603 C C . LYS A 1 81 ? -9.339 -10.100 10.053 1.00 90.62 81 LYS A C 1
ATOM 605 O O . LYS A 1 81 ? -10.311 -9.373 10.253 1.00 90.62 81 LYS A O 1
ATOM 610 N N . ALA A 1 82 ? -9.410 -11.243 9.375 1.00 85.31 82 ALA A N 1
ATOM 611 C CA . ALA A 1 82 ? -10.686 -11.808 8.966 1.00 85.31 82 ALA A CA 1
ATOM 612 C C . ALA A 1 82 ? -11.501 -12.203 10.205 1.00 85.31 82 ALA A C 1
ATOM 614 O O . ALA A 1 82 ? -10.958 -12.766 11.159 1.00 85.31 82 ALA A O 1
ATOM 615 N N . ASN A 1 83 ? -12.799 -11.912 10.189 1.00 81.44 83 ASN A N 1
ATOM 616 C CA . ASN A 1 83 ? -13.714 -12.264 11.270 1.00 81.44 83 ASN A CA 1
ATOM 617 C C . ASN A 1 83 ? -14.929 -12.987 10.690 1.00 81.44 83 ASN A C 1
ATOM 619 O O . ASN A 1 83 ? -15.685 -12.388 9.930 1.00 81.44 83 ASN A O 1
ATOM 623 N N . GLY A 1 84 ? -15.082 -14.279 10.992 1.00 77.44 84 GLY A N 1
ATOM 624 C CA . GLY A 1 84 ? -16.180 -15.091 10.453 1.00 77.44 84 GLY A CA 1
ATOM 625 C C . GLY A 1 84 ? -16.232 -15.123 8.919 1.00 77.44 84 GLY A C 1
ATOM 626 O O . GLY A 1 84 ? -17.311 -15.093 8.343 1.00 77.44 84 GLY A O 1
ATOM 627 N N . GLY A 1 85 ? -15.073 -15.099 8.247 1.00 79.19 85 GLY A N 1
ATOM 628 C CA . GLY A 1 85 ? -14.983 -15.050 6.781 1.00 79.19 85 GLY A CA 1
ATOM 629 C C . GLY A 1 85 ? -15.115 -13.652 6.166 1.00 79.19 85 GLY A C 1
ATOM 630 O O . GLY A 1 85 ? -14.867 -13.498 4.973 1.00 79.19 85 GLY A O 1
ATOM 631 N N . ILE A 1 86 ? -15.430 -12.620 6.955 1.00 85.44 86 ILE A N 1
ATOM 632 C CA . ILE A 1 86 ? -15.467 -11.235 6.474 1.00 85.44 86 ILE A CA 1
ATOM 633 C C . ILE A 1 86 ? -14.025 -10.720 6.346 1.00 85.44 86 ILE A C 1
ATOM 635 O O . ILE A 1 86 ? -13.318 -10.670 7.361 1.00 85.44 86 ILE A O 1
ATOM 639 N N . PRO A 1 87 ? -13.567 -10.332 5.141 1.00 90.81 87 PRO A N 1
ATOM 640 C CA . PRO A 1 87 ? -12.231 -9.784 4.952 1.00 90.81 87 PRO A CA 1
ATOM 641 C C . PRO A 1 87 ? -12.071 -8.422 5.638 1.00 90.81 87 PRO A C 1
ATOM 643 O O . PRO A 1 87 ? -13.018 -7.645 5.754 1.00 90.81 87 PRO A O 1
ATOM 646 N N . ALA A 1 88 ? -10.843 -8.112 6.054 1.00 95.56 88 ALA A N 1
ATOM 647 C CA . ALA A 1 88 ? -10.462 -6.758 6.434 1.00 95.56 88 ALA A CA 1
ATOM 648 C C . ALA A 1 88 ? -10.276 -5.923 5.162 1.00 95.56 88 ALA A C 1
ATOM 650 O O . ALA A 1 88 ? -9.397 -6.240 4.358 1.00 95.56 88 ALA A O 1
ATOM 651 N N . VAL A 1 89 ? -11.113 -4.904 4.972 1.00 96.25 89 VAL A N 1
ATOM 652 C CA . VAL A 1 89 ? -11.156 -4.074 3.763 1.00 96.25 89 VAL A CA 1
ATOM 653 C C . VAL A 1 89 ? -10.911 -2.617 4.135 1.00 96.25 89 VAL A C 1
ATOM 655 O O . VAL A 1 89 ? -11.559 -2.101 5.042 1.00 96.25 89 VAL A O 1
ATOM 658 N N . VAL A 1 90 ? -10.014 -1.952 3.414 1.00 97.56 90 VAL A N 1
ATOM 659 C CA . VAL A 1 90 ? -9.881 -0.493 3.404 1.00 97.56 90 VAL A CA 1
ATOM 660 C C . VAL A 1 90 ? -10.345 0.007 2.043 1.00 97.56 90 VAL A C 1
ATOM 662 O O . VAL A 1 90 ? -9.910 -0.508 1.012 1.00 97.56 90 VAL A O 1
ATOM 665 N N . SER A 1 91 ? -11.233 0.991 2.037 1.00 95.12 91 SER A N 1
ATOM 666 C CA . SER A 1 91 ? -11.825 1.522 0.812 1.00 95.12 91 SER A CA 1
ATOM 667 C C . SE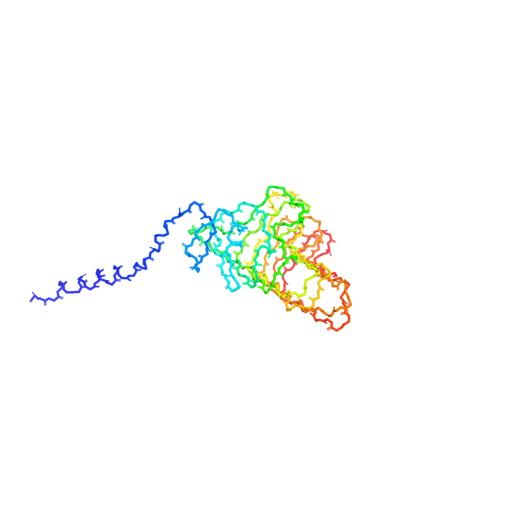R A 1 91 ? -12.037 3.028 0.905 1.00 95.12 91 SER A C 1
ATOM 669 O O . SER A 1 91 ? -12.199 3.595 1.983 1.00 95.12 91 SER A O 1
ATOM 671 N N . VAL A 1 92 ? -12.040 3.688 -0.248 1.00 95.12 92 VAL A N 1
ATOM 672 C CA . VAL A 1 92 ? -12.338 5.122 -0.392 1.00 95.12 92 VAL A CA 1
ATOM 673 C C . VAL A 1 92 ? -13.231 5.327 -1.596 1.00 95.12 92 VAL A C 1
ATOM 675 O O . VAL A 1 92 ? -13.100 4.584 -2.562 1.00 95.12 92 VAL A O 1
ATOM 678 N N . GLU A 1 93 ? -14.182 6.256 -1.524 1.00 93.06 93 GLU A N 1
ATOM 679 C CA . GLU A 1 93 ? -15.184 6.440 -2.582 1.00 93.06 93 GLU A CA 1
ATOM 680 C C . GLU A 1 93 ? -14.587 6.944 -3.886 1.00 93.06 93 GLU A C 1
ATOM 682 O O . GLU A 1 93 ? -14.756 6.324 -4.933 1.00 93.06 93 GLU A O 1
ATOM 687 N N . ALA A 1 94 ? -13.824 8.019 -3.782 1.00 94.38 94 ALA A N 1
ATOM 688 C CA . ALA A 1 94 ? -13.054 8.592 -4.864 1.00 94.38 94 ALA A CA 1
ATOM 689 C C . ALA A 1 94 ? -11.580 8.619 -4.467 1.00 94.38 94 ALA A C 1
ATOM 691 O O . ALA A 1 94 ? -11.240 8.521 -3.282 1.00 94.38 94 ALA A O 1
ATOM 692 N N . CYS A 1 95 ? -10.700 8.755 -5.459 1.00 94.88 95 CYS A N 1
ATOM 693 C CA . CYS A 1 95 ? -9.285 8.896 -5.168 1.00 94.88 95 CYS A CA 1
ATOM 694 C C . CYS A 1 95 ? -9.046 10.195 -4.371 1.00 94.88 95 CYS A C 1
ATOM 696 O O . CYS A 1 95 ? -9.440 11.271 -4.831 1.00 94.88 95 CYS A O 1
ATOM 698 N N . PRO A 1 96 ? -8.450 10.122 -3.168 1.00 95.25 96 PRO A N 1
ATOM 699 C CA . PRO A 1 96 ? -8.197 11.300 -2.346 1.00 95.25 96 PRO A CA 1
ATOM 700 C C . PRO A 1 96 ? -7.122 12.198 -2.971 1.00 95.25 96 PRO A C 1
ATOM 702 O O . PRO A 1 96 ? -6.360 11.769 -3.833 1.00 95.25 96 PRO A O 1
ATOM 705 N N . GLY A 1 97 ? -6.994 13.435 -2.479 1.00 94.19 97 GLY A N 1
ATOM 706 C CA . GLY A 1 97 ? -5.967 14.380 -2.948 1.00 94.19 97 GLY A CA 1
ATOM 707 C C . GLY A 1 97 ? -4.521 13.899 -2.749 1.00 94.19 97 GLY A C 1
ATOM 708 O O . GLY A 1 97 ? -3.629 14.334 -3.469 1.00 94.19 97 GLY A O 1
ATOM 709 N N . SER A 1 98 ? -4.288 12.952 -1.831 1.00 93.50 98 SER A N 1
ATOM 710 C CA . SER A 1 98 ? -3.002 12.254 -1.679 1.00 93.50 98 SER A CA 1
ATOM 711 C C . SER A 1 98 ? -2.679 11.312 -2.844 1.00 93.50 98 SER A C 1
ATOM 713 O O . SER A 1 98 ? -1.539 10.864 -2.948 1.00 93.50 98 SER A O 1
ATOM 715 N N . GLN A 1 99 ? -3.661 11.024 -3.702 1.00 95.44 99 GLN A N 1
ATOM 716 C CA . GLN A 1 99 ? -3.631 10.064 -4.805 1.00 95.44 99 GLN A CA 1
ATOM 717 C C . GLN A 1 99 ? -3.541 8.595 -4.372 1.00 95.44 99 GLN A C 1
ATOM 719 O O . GLN A 1 99 ? -3.324 7.723 -5.210 1.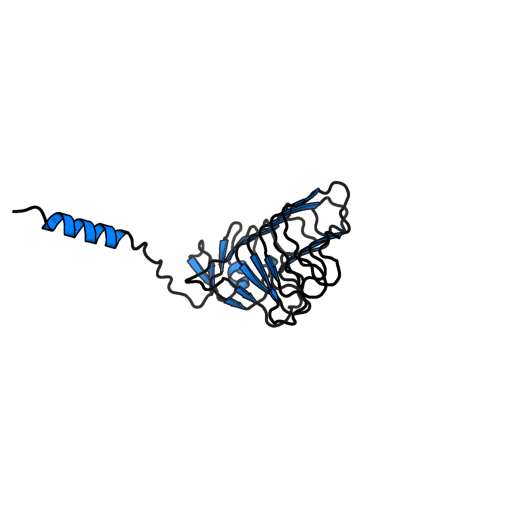00 95.44 99 GLN A O 1
ATOM 724 N N . ALA A 1 100 ? -3.723 8.288 -3.084 1.00 97.12 100 ALA A N 1
ATOM 725 C CA . ALA A 1 100 ? -3.573 6.930 -2.573 1.00 97.12 100 ALA A CA 1
ATOM 726 C C . ALA A 1 100 ? -4.623 6.557 -1.527 1.00 97.12 100 ALA A C 1
ATOM 728 O O . ALA A 1 100 ? -4.959 7.367 -0.664 1.00 97.12 100 ALA A O 1
ATOM 729 N N . VAL A 1 101 ? -5.082 5.302 -1.551 1.00 98.12 101 VAL A N 1
ATOM 730 C CA . VAL A 1 101 ? -5.923 4.747 -0.475 1.00 98.12 101 VAL A CA 1
ATOM 731 C C . VAL A 1 101 ? -5.134 4.690 0.831 1.00 98.12 101 VAL A C 1
ATOM 733 O O . VAL A 1 101 ? -5.669 5.017 1.888 1.00 98.12 101 VAL A O 1
ATOM 736 N N . ILE A 1 102 ? -3.856 4.313 0.759 1.00 98.56 102 ILE A N 1
ATOM 737 C CA . ILE A 1 102 ? -2.916 4.355 1.877 1.00 98.56 102 ILE A CA 1
ATOM 738 C C . ILE A 1 102 ? -1.687 5.166 1.457 1.00 98.56 102 ILE A C 1
ATOM 740 O O . ILE A 1 102 ? -0.883 4.726 0.632 1.00 98.56 102 ILE A O 1
ATOM 744 N N . ASP A 1 103 ? -1.532 6.347 2.047 1.00 98.38 103 ASP A N 1
ATOM 745 C CA . ASP A 1 103 ? -0.372 7.211 1.861 1.00 98.38 103 ASP A CA 1
ATOM 746 C C . ASP A 1 103 ? 0.707 6.888 2.904 1.00 98.38 103 ASP A C 1
ATOM 748 O O . ASP A 1 103 ? 0.541 7.109 4.108 1.00 98.38 103 ASP A O 1
ATOM 752 N N . ALA A 1 104 ? 1.823 6.338 2.431 1.00 97.81 104 ALA A N 1
ATOM 753 C CA . ALA A 1 104 ? 2.980 5.961 3.230 1.00 97.81 104 ALA A CA 1
ATOM 754 C C . ALA A 1 104 ? 4.140 6.960 3.138 1.00 97.81 104 ALA A C 1
ATOM 756 O O . ALA A 1 104 ? 5.155 6.754 3.812 1.00 97.81 104 ALA A O 1
ATOM 757 N N . ARG A 1 105 ? 4.023 8.036 2.349 1.00 96.75 105 ARG A N 1
ATOM 758 C CA . ARG A 1 105 ? 5.102 9.024 2.142 1.00 96.75 105 ARG A CA 1
ATOM 759 C C . ARG A 1 105 ? 5.495 9.742 3.429 1.00 96.75 105 ARG A C 1
ATOM 761 O O . ARG A 1 105 ? 6.669 10.002 3.661 1.00 96.75 105 ARG A O 1
ATOM 768 N N . GLY A 1 106 ? 4.532 9.991 4.315 1.00 94.69 106 GLY A N 1
ATOM 769 C CA . GLY A 1 106 ? 4.757 10.672 5.593 1.00 94.69 106 GLY A CA 1
ATOM 770 C C . GLY A 1 106 ? 5.235 9.783 6.746 1.00 94.69 106 GLY A C 1
ATOM 771 O O . GLY A 1 106 ? 5.351 10.268 7.870 1.00 94.69 106 GLY A O 1
ATOM 772 N N . ARG A 1 107 ? 5.497 8.485 6.523 1.00 96.12 107 ARG A N 1
ATOM 773 C CA . ARG A 1 107 ? 5.780 7.542 7.620 1.00 96.12 107 ARG A CA 1
ATOM 774 C C . ARG A 1 107 ? 6.973 7.985 8.475 1.00 96.12 107 ARG A C 1
ATOM 776 O O . ARG A 1 107 ? 8.043 8.312 7.955 1.00 96.12 107 ARG A O 1
ATOM 783 N N . GLN A 1 108 ? 6.805 7.936 9.798 1.00 94.75 108 GLN A N 1
ATOM 784 C CA . GLN A 1 108 ? 7.821 8.371 10.769 1.00 94.75 108 GLN A CA 1
ATOM 785 C C . GLN A 1 108 ? 8.803 7.269 11.217 1.00 94.75 108 GLN A C 1
ATOM 787 O O . GLN A 1 108 ? 9.778 7.528 11.915 1.00 94.75 108 GLN A O 1
ATOM 792 N N . GLY A 1 109 ? 8.589 6.029 10.776 1.00 95.00 109 GLY A N 1
ATOM 793 C CA . GLY A 1 109 ? 9.458 4.885 11.047 1.00 95.00 109 GLY A CA 1
ATOM 794 C C . GLY A 1 109 ? 9.089 3.693 10.168 1.00 95.00 109 GLY A C 1
ATOM 795 O O . GLY A 1 109 ? 8.387 3.856 9.171 1.00 95.00 109 GLY A O 1
ATOM 796 N N . ARG A 1 110 ? 9.536 2.490 10.545 1.00 96.00 110 ARG A N 1
ATOM 797 C CA . ARG A 1 110 ? 9.195 1.256 9.821 1.00 96.00 110 ARG A CA 1
ATOM 798 C C . ARG A 1 110 ? 7.684 1.025 9.811 1.00 96.00 110 ARG A C 1
ATOM 800 O O . ARG A 1 110 ? 7.074 0.942 10.871 1.00 96.00 110 ARG A O 1
ATOM 807 N N . VAL A 1 111 ? 7.094 0.834 8.639 1.00 98.44 111 VAL A N 1
ATOM 808 C CA . VAL A 1 111 ? 5.673 0.482 8.518 1.00 98.44 111 VAL A CA 1
ATOM 809 C C . VAL A 1 111 ? 5.513 -0.937 7.989 1.00 98.44 111 VAL A C 1
ATOM 811 O O . VAL A 1 111 ? 6.245 -1.372 7.102 1.00 98.44 111 VAL A O 1
ATOM 814 N N . GLN A 1 112 ? 4.543 -1.665 8.536 1.00 98.69 112 GLN A N 1
ATOM 815 C CA . GLN A 1 112 ? 4.087 -2.951 8.020 1.00 98.69 112 GLN A CA 1
ATOM 816 C C . GLN A 1 112 ? 2.595 -2.884 7.712 1.00 98.69 112 GLN A C 1
ATOM 818 O O . GLN A 1 112 ? 1.810 -2.473 8.558 1.00 98.69 112 GLN A O 1
ATOM 823 N N . ILE A 1 113 ? 2.199 -3.333 6.530 1.00 98.81 113 ILE A N 1
ATOM 824 C CA . ILE A 1 113 ? 0.809 -3.458 6.099 1.00 98.81 113 ILE A CA 1
ATOM 825 C C . ILE A 1 113 ? 0.610 -4.915 5.707 1.00 98.81 113 ILE A C 1
ATOM 827 O O . ILE A 1 113 ? 1.265 -5.406 4.788 1.00 98.81 113 ILE A O 1
ATOM 831 N N . ILE A 1 114 ? -0.217 -5.634 6.465 1.00 98.69 114 ILE A N 1
ATOM 832 C CA . ILE A 1 114 ? -0.304 -7.091 6.383 1.00 98.69 114 ILE A CA 1
ATOM 833 C C . ILE A 1 114 ? -1.760 -7.532 6.288 1.00 98.69 114 ILE A C 1
ATOM 835 O O . ILE A 1 114 ? -2.565 -7.163 7.138 1.00 98.69 114 ILE A O 1
ATOM 839 N N . GLY A 1 115 ? -2.089 -8.383 5.316 1.00 97.81 115 GLY A N 1
ATOM 840 C CA . GLY A 1 115 ? -3.374 -9.094 5.299 1.00 97.81 115 GLY A CA 1
ATOM 841 C C . GLY A 1 115 ? -4.601 -8.229 4.995 1.00 97.81 115 GLY A C 1
ATOM 842 O O . GLY A 1 115 ? -5.715 -8.628 5.333 1.00 97.81 115 GLY A O 1
ATOM 843 N N . LEU A 1 116 ? -4.424 -7.038 4.413 1.00 97.94 116 LEU A N 1
ATOM 844 C CA . LEU A 1 116 ? -5.532 -6.146 4.057 1.00 97.94 116 LEU A CA 1
ATOM 845 C C . LEU A 1 116 ? -6.027 -6.397 2.639 1.00 97.94 116 LEU A C 1
ATOM 847 O O . LEU A 1 116 ? -5.241 -6.664 1.734 1.00 97.94 116 LEU A O 1
ATOM 851 N N . ASN A 1 117 ? -7.329 -6.226 2.439 1.00 97.31 117 ASN A N 1
ATOM 852 C CA . ASN A 1 117 ? -7.910 -5.997 1.126 1.00 97.31 117 ASN A CA 1
ATOM 853 C C . ASN A 1 117 ? -8.041 -4.484 0.945 1.00 97.31 117 ASN A C 1
ATOM 855 O O . ASN A 1 117 ? -8.541 -3.797 1.833 1.00 97.31 117 ASN A O 1
ATOM 859 N N . VAL A 1 118 ? -7.571 -3.963 -0.176 1.00 97.25 118 VAL A N 1
ATOM 860 C CA . VAL A 1 118 ? -7.609 -2.541 -0.501 1.00 97.25 118 VAL A CA 1
ATOM 861 C C . VAL A 1 118 ? -8.423 -2.390 -1.775 1.00 97.25 118 VAL A C 1
ATOM 863 O O . VAL A 1 118 ? -8.037 -2.905 -2.825 1.00 97.25 118 VAL A O 1
ATOM 866 N N . GLU A 1 119 ? -9.561 -1.714 -1.663 1.00 95.56 119 GLU A N 1
ATOM 867 C CA . GLU A 1 119 ? -10.397 -1.365 -2.808 1.00 95.56 119 GLU A CA 1
ATOM 868 C C . GLU A 1 119 ? -9.986 0.003 -3.334 1.00 95.56 119 GLU A C 1
ATOM 870 O O . GLU A 1 119 ? -10.091 1.015 -2.634 1.00 95.56 119 GLU A O 1
ATOM 875 N N . VAL A 1 120 ? -9.497 0.021 -4.569 1.00 94.25 120 VAL A N 1
ATOM 876 C CA . VAL A 1 120 ? -8.816 1.170 -5.155 1.00 94.25 120 VAL A CA 1
ATOM 877 C C . VAL A 1 120 ? -9.701 1.799 -6.235 1.00 94.25 120 VAL A C 1
ATOM 879 O O . VAL A 1 120 ? -10.047 1.118 -7.204 1.00 94.25 120 VAL A O 1
ATOM 882 N N . PRO A 1 121 ? -10.110 3.073 -6.098 1.00 93.31 121 PRO A N 1
ATOM 883 C CA . PRO A 1 121 ? -10.819 3.779 -7.160 1.00 93.31 121 PRO A CA 1
ATOM 884 C C . PRO A 1 121 ? -9.955 4.008 -8.396 1.00 93.31 121 PRO A C 1
ATOM 886 O O . PRO A 1 121 ? -8.727 3.921 -8.348 1.00 93.31 121 PRO A O 1
ATOM 889 N N . SER A 1 122 ? -10.614 4.392 -9.487 1.00 90.62 122 SER A N 1
ATOM 890 C CA . SER A 1 122 ? -9.932 4.815 -10.707 1.00 90.62 122 SER A CA 1
ATOM 891 C C . SER A 1 122 ? -9.033 6.041 -10.467 1.00 90.62 122 SER A C 1
ATOM 893 O O . SER A 1 122 ? -9.373 6.928 -9.683 1.00 90.62 122 SER A O 1
ATOM 895 N N . GLY A 1 123 ? -7.885 6.088 -11.141 1.00 89.44 123 GLY A N 1
ATOM 896 C CA . GLY A 1 123 ? -6.869 7.135 -11.036 1.00 89.44 123 GLY A CA 1
ATOM 897 C C . GLY A 1 123 ? -6.040 7.108 -9.748 1.00 89.44 123 GLY A C 1
ATOM 898 O O . GLY A 1 123 ? -5.406 8.113 -9.436 1.00 89.44 123 GLY A O 1
ATOM 899 N N . CYS A 1 124 ? -6.057 6.007 -8.988 1.00 93.31 124 CYS A N 1
ATOM 900 C CA . CYS A 1 124 ? -5.488 5.960 -7.639 1.00 93.31 124 CYS A CA 1
ATOM 901 C C . CYS A 1 124 ? -4.382 4.917 -7.447 1.00 93.31 124 CYS A C 1
ATOM 903 O O . CYS A 1 124 ? -4.302 3.920 -8.164 1.00 93.31 124 CYS A O 1
ATOM 905 N N . TYR A 1 125 ? -3.564 5.114 -6.414 1.00 95.00 125 TYR A N 1
ATOM 906 C CA . TYR A 1 125 ? -2.665 4.095 -5.878 1.00 95.00 125 TYR A CA 1
ATOM 907 C C . TYR A 1 125 ? -3.331 3.359 -4.709 1.00 95.00 125 TYR A C 1
ATOM 909 O O . TYR A 1 125 ? -3.949 3.977 -3.842 1.00 95.00 125 TYR A O 1
ATOM 917 N N . GLY A 1 126 ? -3.178 2.039 -4.626 1.00 96.12 126 GLY A N 1
ATOM 918 C CA . GLY A 1 126 ? -3.552 1.292 -3.426 1.00 96.12 126 GLY A CA 1
ATOM 919 C C . GLY A 1 126 ? -2.669 1.701 -2.248 1.00 96.12 126 GLY A C 1
ATOM 920 O O . GLY A 1 126 ? -3.164 2.142 -1.212 1.00 96.12 126 GLY A O 1
ATOM 921 N N . ILE A 1 127 ? -1.353 1.616 -2.440 1.00 98.00 127 ILE A N 1
ATOM 922 C CA . ILE A 1 127 ? -0.342 2.172 -1.537 1.00 98.00 127 ILE A CA 1
ATOM 923 C C . ILE A 1 127 ? 0.612 3.047 -2.343 1.00 98.00 127 ILE A C 1
ATOM 925 O O . ILE A 1 127 ? 1.173 2.587 -3.339 1.00 98.00 127 ILE A O 1
ATOM 929 N N . LEU A 1 128 ? 0.840 4.270 -1.869 1.00 97.75 128 LEU A N 1
ATOM 930 C CA . LEU A 1 128 ? 1.865 5.165 -2.400 1.00 97.75 128 LEU A CA 1
ATOM 931 C C . LEU A 1 128 ? 2.923 5.440 -1.335 1.00 97.75 128 LEU A C 1
ATOM 933 O O . LEU A 1 128 ? 2.617 5.876 -0.228 1.00 97.75 128 LEU A O 1
ATOM 937 N N . SER A 1 129 ? 4.176 5.205 -1.691 1.00 97.19 129 SER A N 1
ATOM 938 C CA . SER A 1 129 ? 5.364 5.497 -0.898 1.00 97.19 129 SER A CA 1
ATOM 939 C C . SER A 1 129 ? 6.318 6.317 -1.754 1.00 97.19 129 SER A C 1
ATOM 941 O O . SER A 1 129 ? 6.400 6.081 -2.954 1.00 97.19 129 SER A O 1
ATOM 943 N N . GLY A 1 130 ? 7.037 7.263 -1.165 1.00 94.62 130 GLY A N 1
ATOM 944 C CA . GLY A 1 130 ? 7.972 8.098 -1.904 1.00 94.62 130 GLY A CA 1
ATOM 945 C C . GLY A 1 130 ? 8.753 9.058 -1.028 1.00 94.62 130 GLY A C 1
ATOM 946 O O . GLY A 1 130 ? 8.291 9.389 0.067 1.00 94.62 130 GLY A O 1
ATOM 947 N N . ASP A 1 131 ? 9.931 9.453 -1.516 1.00 92.12 131 ASP A N 1
ATOM 948 C CA . ASP A 1 131 ? 10.801 10.492 -0.948 1.00 92.12 131 ASP A CA 1
ATOM 949 C C . ASP A 1 131 ? 11.067 10.365 0.571 1.00 92.12 131 ASP A C 1
ATOM 951 O O . ASP A 1 131 ? 11.225 11.368 1.269 1.00 92.12 131 ASP A O 1
ATOM 955 N N . ASN A 1 132 ? 11.097 9.144 1.124 1.00 91.44 132 ASN A N 1
ATOM 956 C CA . ASN A 1 132 ? 11.087 8.955 2.580 1.00 91.44 132 ASN A CA 1
ATOM 957 C C . ASN A 1 132 ? 12.273 8.153 3.120 1.00 91.44 132 ASN A C 1
ATOM 959 O O . ASN A 1 132 ? 12.779 8.464 4.200 1.00 91.44 132 ASN A O 1
ATOM 963 N N . GLY A 1 133 ? 12.716 7.104 2.430 1.00 91.62 133 GLY A N 1
ATOM 964 C CA . GLY A 1 133 ? 13.891 6.354 2.871 1.00 91.62 133 GLY A CA 1
ATOM 965 C C . GLY A 1 133 ? 13.629 5.247 3.895 1.00 91.62 133 GLY A C 1
ATOM 966 O O . GLY A 1 133 ? 14.455 4.348 4.067 1.00 91.62 133 GLY A O 1
ATOM 967 N N . ARG A 1 134 ? 12.506 5.304 4.629 1.00 95.94 134 ARG A N 1
ATOM 968 C CA . ARG A 1 134 ? 12.265 4.421 5.783 1.00 95.94 134 ARG A CA 1
ATOM 969 C C . ARG A 1 134 ? 11.672 3.073 5.375 1.00 95.94 134 ARG A C 1
ATOM 971 O O . ARG A 1 134 ? 10.926 3.007 4.398 1.00 95.94 134 ARG A O 1
ATOM 978 N N . PRO A 1 135 ? 11.887 2.005 6.161 1.00 97.31 135 PRO A N 1
ATOM 979 C CA . PRO A 1 135 ? 11.426 0.676 5.781 1.00 97.31 135 PRO A CA 1
ATOM 980 C C . PRO A 1 135 ? 9.903 0.590 5.623 1.00 97.31 135 PRO A C 1
ATOM 982 O O . PRO A 1 135 ? 9.148 1.093 6.463 1.00 97.31 135 PRO A O 1
ATOM 985 N N . LEU A 1 136 ? 9.454 -0.113 4.586 1.00 98.56 136 LEU A N 1
ATOM 986 C CA . LEU A 1 136 ? 8.045 -0.413 4.342 1.00 98.56 136 LEU A CA 1
ATOM 987 C C . LEU A 1 136 ? 7.897 -1.885 3.964 1.00 98.56 136 LEU A C 1
ATOM 989 O O . LEU A 1 136 ? 8.573 -2.392 3.074 1.00 98.56 136 LEU A O 1
ATOM 993 N N . THR A 1 137 ? 7.000 -2.589 4.642 1.00 98.75 137 THR A N 1
ATOM 994 C CA . THR A 1 137 ? 6.619 -3.958 4.298 1.00 98.75 137 THR A CA 1
ATOM 995 C C . THR A 1 137 ? 5.147 -3.996 3.928 1.00 98.75 137 THR A C 1
ATOM 997 O O . THR A 1 137 ? 4.306 -3.637 4.745 1.00 98.75 137 THR A O 1
ATOM 1000 N N . VAL A 1 138 ? 4.832 -4.491 2.737 1.00 98.81 138 VAL A N 1
ATOM 1001 C CA . VAL A 1 138 ? 3.469 -4.789 2.294 1.00 98.81 138 VAL A CA 1
ATOM 1002 C C . VAL A 1 138 ? 3.393 -6.284 2.029 1.00 98.81 138 VAL A C 1
ATOM 1004 O O . VAL A 1 138 ? 4.094 -6.793 1.148 1.00 98.81 138 VAL A O 1
ATOM 1007 N N . ARG A 1 139 ? 2.603 -7.009 2.826 1.00 98.62 139 ARG A N 1
ATOM 1008 C CA . ARG A 1 139 ? 2.622 -8.471 2.810 1.00 98.62 139 ARG A CA 1
ATOM 1009 C C . ARG A 1 139 ? 1.242 -9.106 2.865 1.00 98.62 139 ARG A C 1
ATOM 1011 O O . ARG A 1 139 ? 0.457 -8.805 3.757 1.00 98.62 139 ARG A O 1
ATOM 1018 N N . ASN A 1 140 ? 1.004 -10.094 2.008 1.00 98.25 140 ASN A N 1
ATOM 1019 C CA . ASN A 1 140 ? -0.246 -10.861 1.976 1.00 98.25 140 ASN A CA 1
ATOM 1020 C C . ASN A 1 140 ? -1.495 -9.968 1.837 1.00 98.25 140 ASN A C 1
ATOM 1022 O O . ASN A 1 140 ? -2.553 -10.300 2.368 1.00 98.25 140 ASN A O 1
ATOM 1026 N N . CYS A 1 141 ? -1.366 -8.813 1.185 1.00 98.25 141 CYS A N 1
ATOM 1027 C CA . CYS A 1 141 ? -2.481 -7.919 0.904 1.00 98.25 141 CYS A CA 1
ATOM 1028 C C . CYS A 1 141 ? -3.095 -8.230 -0.464 1.00 98.25 141 CYS A C 1
ATOM 1030 O O . CYS A 1 141 ? -2.431 -8.768 -1.351 1.00 98.25 141 CYS A O 1
ATOM 1032 N N . ARG A 1 142 ? -4.354 -7.845 -0.654 1.00 95.94 142 ARG A N 1
ATOM 1033 C CA . ARG A 1 142 ? -5.053 -7.907 -1.935 1.00 95.94 142 ARG A CA 1
ATOM 1034 C C . ARG A 1 142 ? -5.452 -6.507 -2.373 1.00 95.94 142 ARG A C 1
ATOM 1036 O O . ARG A 1 142 ? -6.082 -5.792 -1.606 1.00 95.94 142 ARG A O 1
ATOM 1043 N N . PHE A 1 143 ? -5.144 -6.149 -3.609 1.00 94.75 143 PHE A N 1
ATOM 1044 C CA . PHE A 1 143 ? -5.541 -4.897 -4.239 1.00 94.75 143 PHE A CA 1
ATOM 1045 C C . PHE A 1 143 ? -6.525 -5.209 -5.359 1.00 94.75 143 PHE A C 1
ATOM 1047 O O . PHE A 1 143 ? -6.264 -6.071 -6.205 1.00 94.75 143 PHE A O 1
ATOM 1054 N N . VAL A 1 144 ? -7.672 -4.543 -5.335 1.00 92.31 144 VAL A N 1
ATOM 1055 C CA . VAL A 1 144 ? -8.748 -4.752 -6.302 1.00 92.31 144 VAL A CA 1
ATOM 1056 C C . VAL A 1 144 ? -9.389 -3.419 -6.651 1.00 92.31 144 VAL A C 1
ATOM 1058 O O . VAL A 1 144 ? -9.496 -2.541 -5.797 1.00 92.31 144 VAL A O 1
ATOM 1061 N N . GLY A 1 145 ? -9.825 -3.267 -7.898 1.00 90.69 145 GLY A N 1
ATOM 1062 C CA . GLY A 1 145 ? -10.611 -2.111 -8.310 1.00 90.69 145 GLY A CA 1
ATOM 1063 C C . GLY A 1 145 ? -11.880 -1.980 -7.464 1.00 90.69 145 GLY A C 1
ATOM 1064 O O . GLY A 1 145 ? -12.556 -2.979 -7.207 1.00 90.69 145 GLY A O 1
ATOM 1065 N N . ARG A 1 146 ? -12.208 -0.757 -7.025 1.00 89.88 146 ARG A N 1
ATOM 1066 C CA . ARG A 1 146 ? -13.458 -0.470 -6.290 1.00 89.88 146 ARG A CA 1
ATOM 1067 C C . ARG A 1 146 ? -14.696 -0.837 -7.111 1.00 89.88 146 ARG A C 1
ATOM 1069 O O . ARG A 1 146 ? -15.700 -1.283 -6.565 1.00 89.88 146 ARG A O 1
ATOM 1076 N N . ASP A 1 147 ? -14.596 -0.680 -8.423 1.00 87.12 147 ASP A N 1
ATOM 1077 C CA . ASP A 1 147 ? -15.546 -1.184 -9.403 1.00 87.12 147 ASP A CA 1
ATOM 1078 C C . ASP A 1 147 ? -14.802 -1.942 -10.515 1.00 87.12 147 ASP A C 1
ATOM 1080 O O . ASP A 1 147 ? -13.571 -1.965 -10.570 1.00 87.12 147 ASP A O 1
ATOM 1084 N N . ARG A 1 148 ? -15.556 -2.600 -11.403 1.00 82.06 148 ARG A N 1
ATOM 1085 C CA . ARG A 1 148 ? -14.993 -3.425 -12.489 1.00 82.06 148 ARG A CA 1
ATOM 1086 C C . ARG A 1 148 ? -14.245 -2.620 -13.557 1.00 82.06 148 ARG A C 1
ATOM 1088 O O . ARG A 1 148 ? -13.551 -3.222 -14.366 1.00 82.06 148 ARG A O 1
ATOM 1095 N N . SER A 1 149 ? -14.424 -1.303 -13.588 1.00 81.81 149 SER A N 1
ATOM 1096 C CA . SER A 1 149 ? -13.806 -0.387 -14.549 1.00 81.81 149 SER A CA 1
ATOM 1097 C C . SER A 1 149 ? -12.664 0.433 -13.949 1.00 81.81 149 SER A C 1
ATOM 1099 O O . SER A 1 149 ? -12.089 1.268 -14.644 1.00 81.81 149 SER A O 1
ATOM 1101 N N . ALA A 1 150 ? -12.345 0.234 -12.669 1.00 86.06 150 ALA A N 1
ATOM 1102 C CA . ALA A 1 150 ? -11.374 1.053 -11.969 1.00 86.06 150 ALA A CA 1
ATOM 1103 C C . ALA A 1 150 ? -9.966 0.854 -12.544 1.00 86.06 150 ALA A C 1
ATOM 1105 O O . ALA A 1 150 ? -9.435 -0.256 -12.602 1.00 86.06 150 ALA A O 1
ATOM 1106 N N . LEU A 1 151 ? -9.350 1.966 -12.939 1.00 86.44 151 LEU A N 1
ATOM 1107 C CA . LEU A 1 151 ? -7.993 2.018 -13.469 1.00 86.44 151 LEU A CA 1
ATOM 1108 C C . LEU A 1 151 ? -7.051 2.478 -12.366 1.00 86.44 151 LEU A C 1
ATOM 1110 O O . LEU A 1 151 ? -7.125 3.629 -11.956 1.00 86.44 151 LEU A O 1
ATOM 1114 N N . PHE A 1 152 ? -6.195 1.614 -11.836 1.00 89.00 152 PHE A N 1
ATOM 1115 C CA . PHE A 1 152 ? -5.420 1.954 -10.640 1.00 89.00 152 PHE A CA 1
ATOM 1116 C C . PHE A 1 152 ? -4.011 1.368 -10.675 1.00 89.00 152 PHE A C 1
ATOM 1118 O O . PHE A 1 152 ? -3.679 0.619 -11.585 1.00 89.00 152 PHE A O 1
ATOM 1125 N N . SER A 1 153 ? -3.184 1.694 -9.686 1.00 90.12 153 SER A N 1
ATOM 1126 C CA . SER A 1 153 ? -1.885 1.054 -9.439 1.00 90.12 153 SER A CA 1
ATOM 1127 C C . SER A 1 153 ? -1.888 0.410 -8.057 1.00 90.12 153 SER A C 1
ATOM 1129 O O . SER A 1 153 ? -2.350 1.020 -7.096 1.00 90.12 153 SER A O 1
ATOM 1131 N N . GLY A 1 154 ? -1.388 -0.818 -7.921 1.00 93.19 154 GLY A N 1
ATOM 1132 C CA . GLY A 1 154 ? -1.441 -1.547 -6.649 1.00 93.19 154 GLY A CA 1
ATOM 1133 C C . GLY A 1 154 ? -0.542 -0.918 -5.585 1.00 93.19 154 GLY A C 1
ATOM 1134 O O . GLY A 1 154 ? -1.022 -0.327 -4.616 1.00 93.19 154 GLY A O 1
ATOM 1135 N N . ILE A 1 155 ? 0.770 -1.045 -5.775 1.00 95.94 155 ILE A N 1
ATOM 1136 C CA . ILE A 1 155 ? 1.789 -0.537 -4.851 1.00 95.94 155 ILE A CA 1
ATOM 1137 C C . ILE A 1 155 ? 2.811 0.264 -5.650 1.00 95.94 155 ILE A C 1
ATOM 1139 O O . ILE A 1 155 ? 3.398 -0.262 -6.591 1.00 95.94 155 ILE A O 1
ATOM 1143 N N . ALA A 1 156 ? 3.059 1.508 -5.257 1.00 95.62 156 ALA A N 1
ATOM 1144 C CA . ALA A 1 156 ? 4.070 2.349 -5.880 1.00 95.62 156 ALA A CA 1
ATOM 1145 C C . ALA A 1 156 ? 5.093 2.839 -4.853 1.00 95.62 156 ALA A C 1
ATOM 1147 O O . ALA A 1 156 ? 4.731 3.410 -3.823 1.00 95.62 156 ALA A O 1
ATOM 1148 N N . LEU A 1 157 ? 6.368 2.614 -5.162 1.00 96.44 157 LEU A N 1
ATOM 1149 C CA . LEU A 1 157 ? 7.513 3.282 -4.557 1.00 96.44 157 LEU A CA 1
ATOM 1150 C C . LEU A 1 157 ? 7.989 4.324 -5.575 1.00 96.44 157 LEU A C 1
ATOM 1152 O O . LEU A 1 157 ? 8.378 3.939 -6.672 1.00 96.44 157 LEU A O 1
ATOM 1156 N N . VAL A 1 158 ? 7.899 5.613 -5.253 1.00 94.69 158 VAL A N 1
ATOM 1157 C CA . VAL A 1 158 ? 8.179 6.726 -6.173 1.00 94.69 158 VAL A CA 1
ATOM 1158 C C . VAL A 1 158 ? 9.307 7.582 -5.620 1.00 94.69 158 VAL A C 1
ATOM 1160 O O . VAL A 1 158 ? 9.172 8.132 -4.532 1.00 94.69 158 VAL A O 1
ATOM 1163 N N . ASN A 1 159 ? 10.412 7.701 -6.356 1.00 93.25 159 ASN A N 1
ATOM 1164 C CA . ASN A 1 159 ? 11.634 8.380 -5.909 1.00 93.25 159 ASN A CA 1
ATOM 1165 C C . ASN A 1 159 ? 12.144 7.879 -4.534 1.00 93.25 159 ASN A C 1
ATOM 1167 O O . ASN A 1 159 ? 12.707 8.640 -3.743 1.00 93.25 159 ASN A O 1
ATOM 1171 N N . GLU A 1 160 ? 11.897 6.609 -4.191 1.00 93.81 160 GLU A N 1
ATOM 1172 C CA . GLU A 1 160 ? 12.333 6.069 -2.899 1.00 93.81 160 GLU A CA 1
ATOM 1173 C C . GLU A 1 160 ? 13.846 5.839 -2.869 1.00 93.81 160 GLU A C 1
ATOM 1175 O O . GLU A 1 160 ? 14.496 5.562 -3.874 1.00 93.81 160 GLU A O 1
ATOM 1180 N N . PHE A 1 161 ? 14.395 5.884 -1.661 1.00 94.25 161 PHE A N 1
ATOM 1181 C CA . PHE A 1 161 ? 15.785 5.554 -1.360 1.00 94.25 161 PHE A CA 1
ATOM 1182 C C . PHE A 1 161 ? 15.844 4.716 -0.077 1.00 94.25 161 PHE A C 1
ATOM 1184 O O . PHE A 1 161 ? 14.817 4.432 0.531 1.00 94.25 161 PHE A O 1
ATOM 1191 N N . GLY A 1 162 ? 17.022 4.278 0.360 1.00 93.88 162 GLY A N 1
ATOM 1192 C CA . GLY A 1 162 ? 17.193 3.542 1.613 1.00 93.88 162 GLY A CA 1
ATOM 1193 C C . GLY A 1 162 ? 16.443 2.206 1.631 1.00 93.88 162 GLY A C 1
ATOM 1194 O O . GLY A 1 162 ? 16.712 1.323 0.817 1.00 93.88 162 GLY A O 1
ATOM 1195 N N . GLY A 1 163 ? 15.518 2.045 2.580 1.00 92.50 163 GLY A N 1
ATOM 1196 C CA . GLY A 1 163 ? 14.765 0.810 2.809 1.00 92.50 163 GLY A CA 1
ATOM 1197 C C . GLY A 1 163 ? 15.143 0.102 4.121 1.00 92.50 163 GLY A C 1
ATOM 1198 O O . GLY A 1 163 ? 15.643 0.743 5.048 1.00 92.50 163 GLY A O 1
ATOM 1199 N N . PRO A 1 164 ? 14.872 -1.211 4.255 1.00 96.88 164 PRO A N 1
ATOM 1200 C CA . PRO A 1 164 ? 14.402 -2.110 3.201 1.00 96.88 164 PRO A CA 1
ATOM 1201 C C . PRO A 1 164 ? 12.914 -1.949 2.867 1.00 96.88 164 PRO A C 1
ATOM 1203 O O . PRO A 1 164 ? 12.071 -1.752 3.748 1.00 96.88 164 PRO A O 1
ATOM 1206 N N . PHE A 1 165 ? 12.593 -2.128 1.589 1.00 98.44 165 PHE A N 1
ATOM 1207 C CA . PHE A 1 165 ? 11.232 -2.265 1.084 1.00 98.44 165 PHE A CA 1
ATOM 1208 C C . PHE A 1 165 ? 10.948 -3.729 0.770 1.00 98.44 165 PHE A C 1
ATOM 1210 O O . PHE A 1 165 ? 11.690 -4.370 0.030 1.00 98.44 165 PHE A O 1
ATOM 1217 N N . LEU A 1 166 ? 9.868 -4.266 1.327 1.00 98.62 166 LEU A N 1
ATOM 1218 C CA . LEU A 1 166 ? 9.465 -5.650 1.109 1.00 98.62 166 LEU A CA 1
ATOM 1219 C C . LEU A 1 166 ? 8.028 -5.699 0.605 1.00 98.62 166 LEU A C 1
ATOM 1221 O O . LEU A 1 166 ? 7.100 -5.372 1.341 1.00 98.62 166 LEU A O 1
ATOM 1225 N N . ILE A 1 167 ? 7.848 -6.157 -0.628 1.00 98.62 167 ILE A N 1
ATOM 1226 C CA . ILE A 1 167 ? 6.546 -6.360 -1.261 1.00 98.62 167 ILE A CA 1
ATOM 1227 C C . ILE A 1 167 ? 6.397 -7.861 -1.493 1.00 98.62 167 ILE A C 1
ATOM 1229 O O . ILE A 1 167 ? 6.996 -8.420 -2.414 1.00 98.62 167 ILE A O 1
ATOM 1233 N N . GLN A 1 168 ? 5.654 -8.541 -0.618 1.00 98.56 168 GLN A N 1
ATOM 1234 C CA . GLN A 1 168 ? 5.653 -10.003 -0.577 1.00 98.56 168 GLN A CA 1
ATOM 1235 C C . GLN A 1 168 ? 4.264 -10.638 -0.512 1.00 98.56 168 GLN A C 1
ATOM 1237 O O . GLN A 1 168 ? 3.464 -10.315 0.359 1.00 98.56 168 GLN A O 1
ATOM 1242 N N . GLY A 1 169 ? 4.013 -11.650 -1.345 1.00 97.88 169 GLY A N 1
ATOM 1243 C CA . GLY A 1 169 ? 2.799 -12.468 -1.226 1.00 97.88 169 GLY A CA 1
ATOM 1244 C C . GLY A 1 169 ? 1.503 -11.706 -1.505 1.00 97.88 169 GLY A C 1
ATOM 1245 O O . GLY A 1 169 ? 0.439 -12.154 -1.090 1.00 97.88 169 GLY A O 1
ATOM 1246 N N . ASN A 1 170 ? 1.580 -10.532 -2.134 1.00 97.38 170 ASN A N 1
ATOM 1247 C CA . ASN A 1 170 ? 0.411 -9.713 -2.422 1.00 97.38 170 ASN A CA 1
ATOM 1248 C C . ASN A 1 170 ? -0.276 -10.172 -3.707 1.00 97.38 170 ASN A C 1
ATOM 1250 O O . ASN A 1 170 ? 0.355 -10.759 -4.587 1.00 97.38 170 ASN A O 1
ATOM 1254 N N . GLN A 1 171 ? -1.559 -9.852 -3.827 1.00 94.12 171 GLN A N 1
ATOM 1255 C CA . GLN A 1 171 ? -2.350 -10.086 -5.025 1.00 94.12 171 GLN A CA 1
ATOM 1256 C C . GLN A 1 171 ? -2.858 -8.759 -5.592 1.00 94.12 171 GLN A C 1
ATOM 1258 O O . GLN A 1 171 ? -3.422 -7.961 -4.848 1.00 94.12 171 GLN A O 1
ATOM 1263 N N . VAL A 1 172 ? -2.710 -8.540 -6.897 1.00 90.12 172 VAL A N 1
ATOM 1264 C CA . VAL A 1 172 ? -3.286 -7.386 -7.609 1.00 90.12 172 VAL A CA 1
ATOM 1265 C C . VAL A 1 172 ? -4.168 -7.902 -8.746 1.00 90.12 172 VAL A C 1
ATOM 1267 O O . VAL A 1 172 ? -3.712 -8.714 -9.548 1.00 90.12 172 VAL A O 1
ATOM 1270 N N . THR A 1 173 ? -5.435 -7.483 -8.776 1.00 83.25 173 THR A N 1
ATOM 1271 C CA . THR A 1 173 ? -6.462 -7.924 -9.747 1.00 83.25 173 THR A CA 1
ATOM 1272 C C . THR A 1 173 ? -7.398 -6.771 -10.118 1.00 83.25 173 THR A C 1
ATOM 1274 O O . THR A 1 173 ? -7.547 -5.846 -9.321 1.00 83.25 173 THR A O 1
ATOM 1277 N N . ASN A 1 174 ? -8.105 -6.867 -11.244 1.00 71.12 174 ASN A N 1
ATOM 1278 C CA . ASN A 1 174 ? -9.056 -5.885 -11.786 1.00 71.12 174 ASN A CA 1
ATOM 1279 C C . ASN A 1 174 ? -8.424 -4.530 -12.128 1.00 71.12 174 ASN A C 1
ATOM 1281 O O . ASN A 1 174 ? -8.987 -3.494 -11.784 1.00 71.12 174 ASN A O 1
ATOM 1285 N N . GLN A 1 175 ? -7.249 -4.522 -12.756 1.00 64.06 175 GLN A N 1
ATOM 1286 C CA . GLN A 1 175 ? -6.509 -3.295 -13.055 1.00 64.06 175 GLN A CA 1
ATOM 1287 C C . GLN A 1 175 ? -6.492 -3.016 -14.557 1.00 64.06 175 GLN A C 1
ATOM 1289 O O . GLN A 1 175 ? -6.126 -3.908 -15.304 1.00 64.06 175 GLN A O 1
ATOM 1294 N N . LEU A 1 176 ? -6.738 -1.779 -15.007 1.00 55.53 176 LEU A N 1
ATOM 1295 C CA . LEU A 1 176 ? -6.192 -1.332 -16.295 1.00 55.53 176 LEU A CA 1
ATOM 1296 C C . LEU A 1 176 ? -5.350 -0.059 -16.093 1.00 55.53 176 LEU A C 1
ATOM 1298 O O . LEU A 1 176 ? -5.725 0.840 -15.352 1.00 55.53 176 LEU A O 1
ATOM 1302 N N . VAL A 1 177 ? -4.213 0.020 -16.784 1.00 59.31 177 VAL A N 1
ATOM 1303 C CA . VAL A 1 177 ? -3.422 1.241 -17.021 1.00 59.31 177 VAL A CA 1
ATOM 1304 C C . VAL A 1 177 ? -2.543 1.761 -15.862 1.00 59.31 177 VAL A C 1
ATOM 1306 O O . VAL A 1 177 ? -2.771 2.841 -15.332 1.00 59.31 177 VAL A O 1
ATOM 1309 N N . SER A 1 178 ? -1.475 1.030 -15.512 1.00 65.31 178 SER A N 1
ATOM 1310 C CA . SER A 1 178 ? -0.113 1.598 -15.342 1.00 65.31 178 SER A CA 1
ATOM 1311 C C . SER A 1 178 ? 0.871 0.498 -14.921 1.00 65.31 178 SER A C 1
ATOM 1313 O O . SER A 1 178 ? 1.501 -0.096 -15.790 1.00 65.31 178 SER A O 1
ATOM 1315 N N . ALA A 1 179 ? 0.936 0.152 -13.629 1.00 83.12 179 ALA A N 1
ATOM 1316 C CA . ALA A 1 179 ? 1.736 -0.954 -13.100 1.00 83.12 179 ALA A CA 1
ATOM 1317 C C . ALA A 1 179 ? 1.067 -1.565 -11.861 1.00 83.12 179 ALA A C 1
ATOM 1319 O O . ALA A 1 179 ? 0.531 -0.831 -11.026 1.00 83.12 179 ALA A O 1
ATOM 1320 N N . ALA A 1 180 ? 1.074 -2.890 -11.699 1.00 89.12 180 ALA A N 1
ATOM 1321 C CA . ALA A 1 180 ? 0.607 -3.485 -10.440 1.00 89.12 180 ALA A CA 1
ATOM 1322 C C . ALA A 1 180 ? 1.566 -3.154 -9.292 1.00 89.12 180 ALA A C 1
ATOM 1324 O O . ALA A 1 180 ? 1.125 -2.819 -8.188 1.00 89.12 180 ALA A O 1
ATOM 1325 N N . ILE A 1 181 ? 2.869 -3.214 -9.567 1.00 92.69 181 ILE A N 1
ATOM 1326 C CA . ILE A 1 181 ? 3.928 -2.795 -8.652 1.00 92.69 181 ILE A CA 1
ATOM 1327 C C . ILE A 1 181 ? 4.890 -1.874 -9.408 1.00 92.69 181 ILE A C 1
ATOM 1329 O O . ILE A 1 181 ? 5.461 -2.277 -10.418 1.00 92.69 181 ILE A O 1
ATOM 1333 N N . LEU A 1 182 ? 5.086 -0.656 -8.910 1.00 93.12 182 LEU A N 1
ATOM 1334 C CA . LEU A 1 182 ? 6.067 0.300 -9.426 1.00 93.12 182 LEU A CA 1
ATOM 1335 C C . LEU A 1 182 ? 7.199 0.486 -8.413 1.00 93.12 182 LEU A C 1
ATOM 1337 O O . LEU A 1 182 ? 6.944 0.725 -7.231 1.00 93.12 182 LEU A O 1
ATOM 1341 N N . ILE A 1 183 ? 8.434 0.404 -8.897 1.00 94.50 183 ILE A N 1
ATOM 1342 C CA . ILE A 1 183 ? 9.656 0.712 -8.161 1.00 94.50 183 ILE A CA 1
ATOM 1343 C C . ILE A 1 183 ? 10.398 1.791 -8.944 1.00 94.50 183 ILE A C 1
ATOM 1345 O O . ILE A 1 183 ? 11.047 1.497 -9.941 1.00 94.50 183 ILE A O 1
ATOM 1349 N N . ASP A 1 184 ? 10.303 3.028 -8.484 1.00 91.50 184 ASP A N 1
ATOM 1350 C CA . ASP A 1 184 ? 11.012 4.171 -9.043 1.00 91.50 184 ASP A CA 1
ATOM 1351 C C . ASP A 1 184 ? 11.980 4.725 -7.992 1.00 91.50 184 ASP A C 1
ATOM 1353 O O . ASP A 1 184 ? 11.583 5.100 -6.882 1.00 91.50 184 ASP A O 1
ATOM 1357 N N . GLY A 1 185 ? 13.266 4.705 -8.333 1.00 84.12 185 GLY A N 1
ATOM 1358 C CA . GLY A 1 185 ? 14.359 5.066 -7.441 1.00 84.12 185 GLY A CA 1
ATOM 1359 C C . GLY A 1 185 ? 14.960 6.442 -7.689 1.00 84.12 185 GLY A C 1
ATOM 1360 O O . GLY A 1 185 ? 15.985 6.708 -7.071 1.00 84.12 185 GLY A O 1
ATOM 1361 N N . ARG A 1 186 ? 14.383 7.282 -8.571 1.00 80.50 186 ARG A N 1
ATOM 1362 C CA . ARG A 1 186 ? 14.935 8.570 -9.049 1.00 80.50 186 ARG A CA 1
ATOM 1363 C C . ARG A 1 186 ? 15.439 9.486 -7.919 1.00 80.50 186 ARG A C 1
ATOM 1365 O O . ARG A 1 186 ? 14.766 10.407 -7.463 1.00 80.50 186 ARG A O 1
ATOM 1372 N N . ASN A 1 187 ? 16.661 9.226 -7.472 1.00 72.12 187 ASN A N 1
ATOM 1373 C CA . ASN A 1 187 ? 17.342 9.868 -6.357 1.00 72.12 187 ASN A CA 1
ATOM 1374 C C . ASN A 1 187 ? 18.862 9.620 -6.491 1.00 72.12 187 ASN A C 1
ATOM 1376 O O . ASN A 1 187 ? 19.302 8.789 -7.279 1.00 72.12 187 ASN A O 1
ATOM 1380 N N . ALA A 1 188 ? 19.694 10.333 -5.733 1.00 77.25 188 ALA A N 1
ATOM 1381 C CA . ALA A 1 188 ? 21.140 10.086 -5.690 1.00 77.25 188 ALA A CA 1
ATOM 1382 C C . ALA A 1 188 ? 21.533 8.948 -4.725 1.00 77.25 188 ALA A C 1
ATOM 1384 O O . ALA A 1 188 ? 22.651 8.438 -4.789 1.00 77.25 188 ALA A O 1
ATOM 1385 N N . SER A 1 189 ? 20.636 8.565 -3.811 1.00 89.50 189 SER A N 1
ATOM 1386 C CA . SER A 1 189 ? 20.895 7.573 -2.760 1.00 89.50 189 SER A CA 1
ATOM 1387 C C . SER A 1 189 ? 20.477 6.161 -3.176 1.00 89.50 189 SER A C 1
ATOM 1389 O O . SER A 1 189 ? 19.492 5.991 -3.887 1.00 89.50 189 SER A O 1
ATOM 1391 N N . SER A 1 190 ? 21.188 5.136 -2.697 1.00 93.00 190 SER A N 1
ATOM 1392 C CA . SER A 1 190 ? 20.869 3.740 -3.020 1.00 93.00 190 SER A CA 1
ATOM 1393 C C . SER A 1 190 ? 19.550 3.270 -2.399 1.00 93.00 190 SER A C 1
ATOM 1395 O O . SER A 1 190 ? 19.125 3.756 -1.350 1.00 93.00 190 SER A O 1
ATOM 1397 N N . LEU A 1 191 ? 18.921 2.292 -3.049 1.00 94.31 191 LEU A N 1
ATOM 1398 C CA . LEU A 1 191 ? 17.612 1.728 -2.717 1.00 94.31 191 LEU A CA 1
ATOM 1399 C C . LEU A 1 191 ? 17.708 0.206 -2.482 1.00 94.31 191 LEU A C 1
ATOM 1401 O O . LEU A 1 191 ? 18.394 -0.491 -3.226 1.00 94.31 191 LEU A O 1
ATOM 1405 N N . GLN A 1 192 ? 17.016 -0.331 -1.471 1.00 96.94 192 GLN A N 1
ATOM 1406 C CA . GLN A 1 192 ? 16.948 -1.772 -1.174 1.00 96.94 192 GLN A CA 1
ATOM 1407 C C . GLN A 1 192 ? 15.510 -2.297 -1.231 1.00 96.94 192 GLN A C 1
ATOM 1409 O O . GLN A 1 192 ? 14.720 -2.047 -0.318 1.00 96.94 192 GLN A O 1
ATOM 1414 N N . VAL A 1 193 ? 15.169 -3.062 -2.271 1.00 97.94 193 VAL A N 1
ATOM 1415 C CA . VAL A 1 193 ? 13.803 -3.558 -2.508 1.00 97.94 193 VAL A CA 1
ATOM 1416 C C . VAL A 1 193 ? 13.800 -5.059 -2.778 1.00 97.94 193 VAL A C 1
ATOM 1418 O O . VAL A 1 193 ? 14.595 -5.571 -3.561 1.00 97.94 193 VAL A O 1
ATOM 1421 N N . ILE A 1 194 ? 12.852 -5.766 -2.165 1.00 98.50 194 ILE A N 1
ATOM 1422 C CA . ILE A 1 194 ? 12.544 -7.166 -2.459 1.00 98.50 194 ILE A CA 1
ATOM 1423 C C . ILE A 1 194 ? 11.075 -7.270 -2.867 1.00 98.50 194 ILE A C 1
ATOM 1425 O O . ILE A 1 194 ? 10.179 -6.940 -2.087 1.00 98.50 194 ILE A O 1
ATOM 1429 N N . VAL A 1 195 ? 10.829 -7.793 -4.067 1.00 97.94 195 VAL A N 1
ATOM 1430 C CA . VAL A 1 195 ? 9.501 -8.127 -4.588 1.00 97.94 195 VAL A CA 1
ATOM 1431 C C . VAL A 1 195 ? 9.421 -9.632 -4.803 1.00 97.94 195 VAL A C 1
ATOM 1433 O O . VAL A 1 195 ? 9.985 -10.168 -5.759 1.00 97.94 195 VAL A O 1
ATOM 1436 N N . ARG A 1 196 ? 8.730 -10.341 -3.904 1.00 97.81 196 ARG A N 1
ATOM 1437 C CA . ARG A 1 196 ? 8.742 -11.810 -3.883 1.00 97.81 196 ARG A CA 1
ATOM 1438 C C . ARG A 1 196 ? 7.361 -12.433 -3.736 1.00 97.81 196 ARG A C 1
ATOM 1440 O O . ARG A 1 196 ? 6.612 -12.092 -2.826 1.00 97.81 196 ARG A O 1
ATOM 1447 N N . GLY A 1 197 ? 7.069 -13.457 -4.534 1.00 96.94 197 GLY A N 1
ATOM 1448 C CA . GLY A 1 197 ? 5.883 -14.291 -4.306 1.00 96.94 197 GLY A CA 1
ATOM 1449 C C . GLY A 1 197 ? 4.547 -13.585 -4.546 1.00 96.94 197 GLY A C 1
ATOM 1450 O O . GLY A 1 197 ? 3.535 -14.053 -4.040 1.00 96.94 197 GLY A O 1
ATOM 1451 N N . ASN A 1 198 ? 4.530 -12.443 -5.236 1.00 95.19 198 ASN A N 1
ATOM 1452 C CA . ASN A 1 198 ? 3.300 -11.718 -5.548 1.00 95.19 198 ASN A CA 1
ATOM 1453 C C . ASN A 1 198 ? 2.604 -12.340 -6.765 1.00 95.19 198 ASN A C 1
ATOM 1455 O O . ASN A 1 198 ? 3.264 -12.916 -7.632 1.00 95.19 198 ASN A O 1
ATOM 1459 N N . ARG A 1 199 ? 1.280 -12.191 -6.843 1.00 92.56 199 ARG A N 1
ATOM 1460 C CA . ARG A 1 199 ? 0.458 -12.608 -7.982 1.00 92.56 199 ARG A CA 1
ATOM 1461 C C . ARG A 1 199 ? -0.219 -11.398 -8.610 1.00 92.56 199 ARG A C 1
ATOM 1463 O O . ARG A 1 199 ? -0.970 -10.690 -7.941 1.00 92.56 199 ARG A O 1
ATOM 1470 N N . VAL A 1 200 ? 0.030 -11.181 -9.890 1.00 88.75 200 VAL A N 1
ATOM 1471 C CA . VAL A 1 200 ? -0.588 -10.114 -10.677 1.00 88.75 200 VAL A CA 1
ATOM 1472 C C . VAL A 1 200 ? -1.493 -10.756 -11.721 1.00 88.75 200 VAL A C 1
ATOM 1474 O O . VAL A 1 200 ? -1.044 -11.632 -12.461 1.00 88.75 200 VAL A O 1
ATOM 1477 N N . GLY A 1 201 ? -2.764 -10.352 -11.726 1.00 80.94 201 GLY A N 1
ATOM 1478 C CA . GLY A 1 201 ? -3.790 -10.872 -12.627 1.00 80.94 201 GLY A CA 1
ATOM 1479 C C . GLY A 1 201 ? -3.535 -10.553 -14.102 1.00 80.94 201 GLY A C 1
ATOM 1480 O O . GLY A 1 201 ? -2.700 -9.716 -14.451 1.00 80.94 201 GLY A O 1
ATOM 1481 N N . SER A 1 202 ? -4.275 -11.237 -14.972 1.00 69.12 202 SER A N 1
ATOM 1482 C CA . SER A 1 202 ? -4.178 -11.110 -16.430 1.00 69.12 202 SER A CA 1
ATOM 1483 C C . SER A 1 202 ? -4.828 -9.845 -16.995 1.00 69.12 202 SER A C 1
ATOM 1485 O O . SER A 1 202 ? -4.839 -9.631 -18.192 1.00 69.12 202 SER A O 1
ATOM 1487 N N . ASP A 1 203 ? -5.437 -9.005 -16.175 1.00 67.38 203 ASP A N 1
ATOM 1488 C CA . ASP A 1 203 ? -6.022 -7.735 -16.609 1.00 67.38 203 ASP A CA 1
ATOM 1489 C C . ASP A 1 203 ? -4.999 -6.591 -16.615 1.00 67.38 203 ASP A C 1
ATOM 1491 O O . ASP A 1 203 ? -5.205 -5.564 -17.256 1.00 67.38 203 ASP A O 1
ATOM 1495 N N . VAL A 1 204 ? -3.852 -6.788 -15.964 1.00 65.56 204 VAL A N 1
ATOM 1496 C CA . VAL A 1 204 ? -2.874 -5.733 -15.710 1.00 65.56 204 VAL A CA 1
ATOM 1497 C C . VAL A 1 204 ? -2.023 -5.403 -16.944 1.00 65.56 204 VAL A C 1
ATOM 1499 O O . VAL A 1 204 ? -1.436 -6.278 -17.582 1.00 65.56 204 VAL A O 1
ATOM 1502 N N . THR A 1 205 ? -1.877 -4.103 -17.231 1.00 67.94 205 THR A N 1
ATOM 1503 C CA . THR A 1 205 ? -1.080 -3.579 -18.359 1.00 67.94 205 THR A CA 1
ATOM 1504 C C . THR A 1 205 ? 0.434 -3.767 -18.198 1.00 67.94 205 THR A C 1
ATOM 1506 O O . THR A 1 205 ? 1.103 -4.077 -19.179 1.00 67.94 205 THR A O 1
ATOM 1509 N N . ALA A 1 206 ? 0.982 -3.581 -16.993 1.00 75.81 206 ALA A N 1
ATOM 1510 C CA . ALA A 1 206 ? 2.370 -3.917 -16.667 1.00 75.81 206 ALA A CA 1
ATOM 1511 C C . ALA A 1 206 ? 2.450 -4.531 -15.264 1.00 75.81 206 ALA A C 1
ATOM 1513 O O . ALA A 1 206 ? 1.896 -3.993 -14.305 1.00 75.81 206 ALA A O 1
ATOM 1514 N N . GLY A 1 207 ? 3.123 -5.675 -15.135 1.00 84.81 207 GLY A N 1
ATOM 1515 C CA . GLY A 1 207 ? 3.170 -6.404 -13.868 1.00 84.81 207 GLY A CA 1
ATOM 1516 C C . GLY A 1 207 ? 4.014 -5.688 -12.817 1.00 84.81 207 GLY A C 1
ATOM 1517 O O . GLY A 1 207 ? 3.504 -5.209 -11.805 1.00 84.81 207 GLY A O 1
ATOM 1518 N N . ILE A 1 208 ? 5.319 -5.622 -13.063 1.00 89.06 208 ILE A N 1
ATOM 1519 C CA . ILE A 1 208 ? 6.282 -4.968 -12.179 1.00 89.06 208 ILE A CA 1
ATOM 1520 C C . ILE A 1 208 ? 7.134 -4.043 -13.044 1.00 89.06 208 ILE A C 1
ATOM 1522 O O . ILE A 1 208 ? 7.717 -4.504 -14.020 1.00 89.06 208 ILE A O 1
ATOM 1526 N N . ILE A 1 209 ? 7.200 -2.761 -12.694 1.00 89.06 209 ILE A N 1
ATOM 1527 C CA . ILE A 1 209 ? 8.070 -1.786 -13.360 1.00 89.06 209 ILE A CA 1
ATOM 1528 C C . ILE A 1 209 ? 9.189 -1.387 -12.407 1.00 89.06 209 ILE A C 1
ATOM 1530 O O . ILE A 1 209 ? 8.929 -1.101 -11.235 1.00 89.06 209 ILE A O 1
ATOM 1534 N N . VAL A 1 210 ? 10.414 -1.350 -12.925 1.00 91.62 210 VAL A N 1
ATOM 1535 C CA . VAL A 1 210 ? 11.615 -0.905 -12.224 1.00 91.62 210 VAL A CA 1
ATOM 1536 C C . VAL A 1 210 ? 12.272 0.213 -13.029 1.00 91.62 210 VAL A C 1
ATOM 1538 O O . VAL A 1 210 ? 12.806 -0.023 -14.105 1.00 91.62 210 VAL A O 1
ATOM 1541 N N . SER A 1 211 ? 12.265 1.436 -12.507 1.00 91.00 211 SER A N 1
ATOM 1542 C CA . SER A 1 211 ? 12.773 2.616 -13.212 1.00 91.00 211 SER A CA 1
ATOM 1543 C C . SER A 1 211 ? 13.747 3.431 -12.371 1.00 91.00 211 SER A C 1
ATOM 1545 O O . SER A 1 211 ? 13.676 3.444 -11.142 1.00 91.00 211 SER A O 1
ATOM 1547 N N . ASP A 1 212 ? 14.656 4.127 -13.060 1.00 90.50 212 ASP A N 1
ATOM 1548 C CA . ASP A 1 212 ? 15.553 5.142 -12.492 1.00 90.50 212 ASP A CA 1
ATOM 1549 C C . ASP A 1 212 ? 16.309 4.681 -11.230 1.00 90.50 212 ASP A C 1
ATOM 1551 O O . ASP A 1 212 ? 16.497 5.440 -10.281 1.00 90.50 212 ASP A O 1
ATOM 1555 N N . ILE A 1 213 ? 16.745 3.415 -11.210 1.00 92.81 213 ILE A N 1
ATOM 1556 C CA . ILE A 1 213 ? 17.412 2.815 -10.051 1.00 92.81 213 ILE A CA 1
ATOM 1557 C C . ILE A 1 213 ? 18.851 3.339 -9.922 1.00 92.81 213 ILE A C 1
ATOM 1559 O O . ILE A 1 213 ? 19.671 3.088 -10.811 1.00 92.81 213 ILE A O 1
ATOM 1563 N N . PRO A 1 214 ? 19.207 4.005 -8.807 1.00 91.44 214 PRO A N 1
ATOM 1564 C CA . PRO A 1 214 ? 20.542 4.568 -8.626 1.00 91.44 214 PRO A CA 1
ATOM 1565 C C . PRO A 1 214 ? 21.612 3.483 -8.481 1.00 91.44 214 PRO A C 1
ATOM 1567 O O . PRO A 1 214 ? 21.350 2.386 -7.973 1.00 91.44 214 PRO A O 1
ATOM 1570 N N . SER A 1 215 ? 22.853 3.800 -8.858 1.00 92.00 215 SER A N 1
ATOM 1571 C CA . SER A 1 215 ? 23.998 2.900 -8.669 1.00 92.00 215 SER A CA 1
ATOM 1572 C C . SER A 1 215 ? 24.168 2.495 -7.199 1.00 92.00 215 SER A C 1
ATOM 1574 O O . SER A 1 215 ? 24.040 3.328 -6.304 1.00 92.00 215 SER A O 1
ATOM 1576 N N . GLY A 1 216 ? 24.498 1.226 -6.944 1.00 91.75 216 GLY A N 1
ATOM 1577 C CA . GLY A 1 216 ? 24.654 0.690 -5.583 1.00 91.75 216 GLY A CA 1
ATOM 1578 C C . GLY A 1 216 ? 23.342 0.261 -4.912 1.00 91.75 216 GLY A C 1
ATOM 1579 O O . GLY A 1 216 ? 23.365 -0.201 -3.772 1.00 91.75 216 GLY A O 1
ATOM 1580 N N . SER A 1 217 ? 22.209 0.388 -5.606 1.00 95.56 217 SER A N 1
ATOM 1581 C CA . SER A 1 217 ? 20.927 -0.177 -5.178 1.00 95.56 217 SER A CA 1
ATOM 1582 C C . SER A 1 217 ? 20.890 -1.701 -5.328 1.00 95.56 217 SER A C 1
ATOM 1584 O O . SER A 1 217 ? 21.604 -2.283 -6.143 1.00 95.56 217 SER A O 1
ATOM 1586 N N . SER A 1 218 ? 20.012 -2.344 -4.562 1.00 95.56 218 SER A N 1
ATOM 1587 C CA . SER A 1 218 ? 19.697 -3.768 -4.659 1.00 95.56 218 SER A CA 1
ATOM 1588 C C . SER A 1 218 ? 18.193 -3.940 -4.839 1.00 95.56 218 SER A C 1
ATOM 1590 O O . SER A 1 218 ? 17.414 -3.634 -3.936 1.00 95.56 218 SER A O 1
ATOM 1592 N N . VAL A 1 219 ? 17.787 -4.424 -6.012 1.00 96.56 219 VAL A N 1
ATOM 1593 C CA . VAL A 1 219 ? 16.394 -4.752 -6.327 1.00 96.56 219 VAL A CA 1
ATOM 1594 C C . VAL A 1 219 ? 16.324 -6.236 -6.659 1.00 96.56 219 VAL A C 1
ATOM 1596 O O . VAL A 1 219 ? 16.887 -6.688 -7.653 1.00 96.56 219 VAL A O 1
ATOM 1599 N N . VAL A 1 220 ? 15.642 -7.005 -5.812 1.00 97.31 220 VAL A N 1
ATOM 1600 C CA . VAL A 1 220 ? 15.451 -8.448 -5.995 1.00 97.31 220 VAL A CA 1
ATOM 1601 C C . VAL A 1 220 ? 14.000 -8.712 -6.362 1.00 97.31 220 VAL A C 1
ATOM 1603 O O . VAL A 1 220 ? 13.096 -8.434 -5.576 1.00 97.31 220 VAL A O 1
ATOM 1606 N N . ILE A 1 221 ? 13.775 -9.287 -7.542 1.00 95.88 221 ILE A N 1
ATOM 1607 C CA . ILE A 1 221 ? 12.451 -9.701 -8.013 1.00 95.88 221 ILE A CA 1
ATOM 1608 C C . ILE A 1 221 ? 12.482 -11.203 -8.248 1.00 95.88 221 ILE A C 1
ATOM 1610 O O . ILE A 1 221 ? 13.226 -11.687 -9.095 1.00 95.88 221 ILE A O 1
ATOM 1614 N N . GLU A 1 222 ? 11.679 -11.961 -7.506 1.00 95.81 222 GLU A N 1
ATOM 1615 C CA . GLU A 1 222 ? 11.729 -13.419 -7.603 1.00 95.81 222 GLU A CA 1
ATOM 1616 C C . GLU A 1 222 ? 10.412 -14.105 -7.246 1.00 95.81 2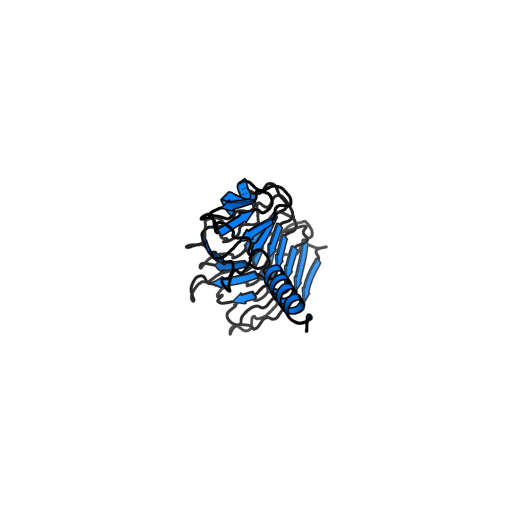22 GLU A C 1
ATOM 1618 O O . GLU A 1 222 ? 9.649 -13.662 -6.388 1.00 95.81 222 GLU A O 1
ATOM 1623 N N . ARG A 1 223 ? 10.169 -15.259 -7.874 1.00 95.69 223 ARG A N 1
ATOM 1624 C CA . ARG A 1 223 ? 9.023 -16.135 -7.574 1.00 95.69 223 ARG A CA 1
ATOM 1625 C C . ARG A 1 223 ? 7.663 -15.427 -7.661 1.00 95.69 223 ARG A C 1
ATOM 1627 O O . ARG A 1 223 ? 6.728 -15.835 -6.983 1.00 95.69 223 ARG A O 1
ATOM 1634 N N . ASN A 1 224 ? 7.557 -14.355 -8.444 1.00 91.69 224 ASN A N 1
ATOM 1635 C CA . ASN A 1 224 ? 6.286 -13.688 -8.714 1.00 91.69 224 ASN A CA 1
ATOM 1636 C C . ASN A 1 224 ? 5.572 -14.403 -9.866 1.00 91.69 224 ASN A C 1
ATOM 1638 O O . ASN A 1 224 ? 6.221 -14.914 -10.778 1.00 91.69 224 ASN A O 1
ATOM 1642 N N . VAL A 1 225 ? 4.245 -14.420 -9.821 1.00 90.75 225 VAL A N 1
ATOM 1643 C CA . VAL A 1 225 ? 3.389 -14.934 -10.891 1.00 90.75 225 VAL A CA 1
ATOM 1644 C C . VAL A 1 225 ? 2.735 -13.738 -11.568 1.00 90.75 225 VAL A C 1
ATOM 1646 O O . VAL A 1 225 ? 1.949 -13.028 -10.942 1.00 90.75 225 VAL A O 1
ATOM 1649 N N . LEU A 1 226 ? 3.085 -13.502 -12.829 1.00 87.06 226 LEU A N 1
ATOM 1650 C CA . LEU A 1 226 ? 2.514 -12.442 -13.656 1.00 87.06 226 LEU A CA 1
ATOM 1651 C C . LEU A 1 226 ? 1.690 -13.124 -14.744 1.00 87.06 226 LEU A C 1
ATOM 1653 O O . LEU A 1 226 ? 2.256 -13.705 -15.664 1.00 87.06 226 LEU A O 1
ATOM 1657 N N . GLU A 1 227 ? 0.366 -13.121 -14.603 1.00 78.44 227 GLU A N 1
ATOM 1658 C CA . GLU A 1 227 ? -0.506 -13.850 -15.534 1.00 78.44 227 GLU A CA 1
ATOM 1659 C C . GLU A 1 227 ? -0.634 -13.141 -16.888 1.00 78.44 227 GLU A C 1
ATOM 1661 O O . GLU A 1 227 ? -0.899 -13.808 -17.880 1.00 78.44 227 GLU A O 1
ATOM 1666 N N . GLY A 1 228 ? -0.330 -11.837 -16.940 1.00 58.00 228 GLY A N 1
ATOM 1667 C CA . GLY A 1 228 ? -0.206 -11.048 -18.168 1.00 58.00 228 GLY A CA 1
ATOM 1668 C C . GLY A 1 228 ? -1.543 -10.769 -18.860 1.00 58.00 228 GLY A C 1
ATOM 1669 O O . GLY A 1 228 ? -2.355 -11.667 -19.047 1.00 58.00 228 GLY A O 1
ATOM 1670 N N . GLY A 1 229 ? -1.770 -9.512 -19.248 1.00 46.81 229 GLY A N 1
ATOM 1671 C CA . GLY A 1 229 ? -2.881 -9.131 -20.125 1.00 46.81 229 GLY A CA 1
ATOM 1672 C C . GLY A 1 229 ? -2.500 -8.998 -21.587 1.00 46.81 229 GLY A C 1
ATOM 1673 O O . GLY A 1 229 ? -1.318 -8.879 -21.918 1.00 46.81 229 GLY A O 1
ATOM 1674 N N . ASP A 1 230 ? -3.532 -8.990 -22.439 1.00 44.22 230 ASP A N 1
ATOM 1675 C CA . ASP A 1 230 ? -3.566 -9.061 -23.916 1.00 44.22 230 ASP A CA 1
ATOM 1676 C C . ASP A 1 230 ? -2.636 -8.101 -24.698 1.00 44.22 230 ASP A C 1
ATOM 1678 O O . ASP A 1 230 ? -2.595 -8.128 -25.926 1.00 44.22 230 ASP A O 1
ATOM 1682 N N . LEU A 1 231 ? -1.841 -7.267 -24.024 1.00 44.97 231 LEU A N 1
ATOM 1683 C CA . LEU A 1 231 ? -0.843 -6.379 -24.630 1.00 44.97 231 LEU A CA 1
ATOM 1684 C C . LEU A 1 231 ? 0.589 -6.945 -24.622 1.00 44.97 231 LEU A C 1
ATOM 1686 O O . LEU A 1 231 ? 1.526 -6.224 -24.961 1.00 44.97 231 LEU A O 1
ATOM 1690 N N . GLY A 1 232 ? 0.796 -8.205 -24.218 1.00 39.81 232 GLY A N 1
ATOM 1691 C CA . GLY A 1 232 ? 2.122 -8.845 -24.252 1.00 39.81 232 GLY A CA 1
ATOM 1692 C C . GLY A 1 232 ? 3.133 -8.257 -23.256 1.00 39.81 232 GLY A C 1
ATOM 1693 O O . GLY A 1 232 ? 4.337 -8.446 -23.407 1.00 39.81 232 GLY A O 1
ATOM 1694 N N . ARG A 1 233 ? 2.653 -7.538 -22.231 1.00 44.56 233 ARG A N 1
ATOM 1695 C CA . ARG A 1 233 ? 3.463 -6.819 -21.229 1.00 44.56 233 ARG A CA 1
ATOM 1696 C C . ARG A 1 233 ? 3.290 -7.362 -19.808 1.00 44.56 233 ARG A C 1
ATOM 1698 O O . ARG A 1 233 ? 3.411 -6.630 -18.829 1.00 44.56 233 ARG A O 1
ATOM 1705 N N . GLY A 1 234 ? 3.132 -8.680 -19.671 1.00 42.88 234 GLY A N 1
ATOM 1706 C CA . GLY A 1 234 ? 3.394 -9.401 -18.412 1.00 42.88 234 GLY A CA 1
ATOM 1707 C C . GLY A 1 234 ? 4.881 -9.403 -18.015 1.00 42.88 234 GLY A C 1
ATOM 1708 O O . GLY A 1 234 ? 5.365 -10.363 -17.423 1.00 42.88 234 GLY A O 1
ATOM 1709 N N . ALA A 1 235 ? 5.622 -8.367 -18.407 1.00 52.78 235 ALA A N 1
ATOM 1710 C CA . ALA A 1 235 ? 7.059 -8.257 -18.279 1.00 52.78 235 ALA A CA 1
ATOM 1711 C C . ALA A 1 235 ? 7.430 -7.510 -16.998 1.00 52.78 235 ALA A C 1
ATOM 1713 O O . ALA A 1 235 ? 6.675 -6.678 -16.487 1.00 52.78 235 ALA A O 1
ATOM 1714 N N . ILE A 1 236 ? 8.627 -7.818 -16.512 1.00 53.84 236 ILE A N 1
ATOM 1715 C CA . ILE A 1 236 ? 9.391 -6.884 -15.699 1.00 53.84 236 ILE A CA 1
ATOM 1716 C C . ILE A 1 236 ? 9.949 -5.867 -16.698 1.00 53.84 236 ILE A C 1
ATOM 1718 O O . ILE A 1 236 ? 10.691 -6.260 -17.600 1.00 53.84 236 ILE A O 1
ATOM 1722 N N . GLY A 1 237 ? 9.490 -4.622 -16.599 1.00 49.03 237 GLY A N 1
ATOM 1723 C CA . GLY A 1 237 ? 9.925 -3.502 -17.438 1.00 49.03 237 GLY A CA 1
ATOM 1724 C C . GLY A 1 237 ? 10.917 -2.613 -16.719 1.00 49.03 237 GLY A C 1
ATOM 1725 O O . GLY A 1 237 ? 10.763 -2.481 -15.482 1.00 49.03 237 GLY A O 1
#